Protein AF-A0A522WQ03-F1 (afdb_monomer_lite)

Foldseek 3Di:
DDDDDPDDDDDDDDDDDDDDDDDDDDDDDDDDDDDDDDDDDPDDDDDPPFDADPVRDGDDDDPDDDDDDDDDDDPPPDPDFDQDPVRDTDDPDPDDDPPPPDPQVDLDPQDPVQPVLCVVVDCQLVQLLVLLVVPPPRDSLLSLLLSLLLSLQSGLDADPVQRAGSLDGQVLCVVQVVQFPPRDPPDGNSRDGSNSSSSSLQSQQCVLCVQPRGSCLLVLLQASLLSSLLSNLCSVLPSQRSLLLLQQLLCQLPPPQHDNRSDNHPSSSVSSSVQCNDPVNVLSSLVSSLVSVCVVVVNPPNVSSVCSNCVPPD

pLDDT: mean 75.96, std 27.51, range [27.78, 98.75]

Structure (mmCIF, N/CA/C/O backbone):
data_AF-A0A522WQ03-F1
#
_entry.id   AF-A0A522WQ03-F1
#
loop_
_atom_site.group_PDB
_atom_site.id
_atom_site.type_symbol
_atom_site.label_atom_id
_atom_site.label_alt_id
_atom_site.label_comp_id
_atom_site.label_asym_id
_atom_site.label_entity_id
_atom_site.label_seq_id
_atom_site.pdbx_PDB_ins_code
_atom_site.Cartn_x
_atom_site.Cartn_y
_atom_site.Cartn_z
_atom_site.occupancy
_atom_site.B_iso_or_equiv
_atom_site.auth_seq_id
_atom_site.auth_comp_id
_atom_site.auth_asym_id
_atom_site.auth_atom_id
_atom_site.pdbx_PDB_model_num
ATOM 1 N N . MET A 1 1 ? -20.049 -37.964 -6.482 1.00 36.78 1 MET A N 1
ATOM 2 C CA . MET A 1 1 ? -20.509 -36.830 -5.653 1.00 36.78 1 MET A CA 1
ATOM 3 C C . MET A 1 1 ? -19.516 -35.705 -5.839 1.00 36.78 1 MET A C 1
ATOM 5 O O . MET A 1 1 ? -18.360 -35.864 -5.478 1.00 36.78 1 MET A O 1
ATOM 9 N N . GLN A 1 2 ? -19.941 -34.650 -6.521 1.00 27.80 2 GLN A N 1
ATOM 10 C CA . GLN A 1 2 ? -19.103 -33.560 -7.007 1.00 27.80 2 GLN A CA 1
ATOM 11 C C . GLN A 1 2 ? -19.796 -32.276 -6.544 1.00 27.80 2 GLN A C 1
ATOM 13 O O . GLN A 1 2 ? -20.957 -32.056 -6.881 1.00 27.80 2 GLN A O 1
ATOM 18 N N . PHE A 1 3 ? -19.137 -31.507 -5.680 1.00 27.78 3 PHE A N 1
ATOM 19 C CA . PHE A 1 3 ? -19.675 -30.249 -5.165 1.00 27.78 3 PHE A CA 1
ATOM 20 C C . PHE A 1 3 ? -19.508 -29.146 -6.222 1.00 27.78 3 PHE A C 1
ATOM 22 O O . PHE A 1 3 ? -18.428 -29.050 -6.811 1.00 27.78 3 PHE A O 1
ATOM 29 N N . PRO A 1 4 ? -20.534 -28.317 -6.488 1.00 39.06 4 PRO A N 1
ATOM 30 C CA . PRO A 1 4 ? -20.411 -27.216 -7.430 1.00 39.06 4 PRO A CA 1
ATOM 31 C C . PRO A 1 4 ? -19.686 -26.011 -6.811 1.00 39.06 4 PRO A C 1
ATOM 33 O O . PRO A 1 4 ? -19.821 -25.694 -5.632 1.00 39.06 4 PRO A O 1
ATOM 36 N N . ASN A 1 5 ? -18.914 -25.355 -7.672 1.00 34.25 5 ASN A N 1
ATOM 37 C CA . ASN A 1 5 ? -18.082 -24.179 -7.443 1.00 34.25 5 ASN A CA 1
ATOM 38 C C . ASN A 1 5 ? -18.940 -22.888 -7.448 1.00 34.25 5 ASN A C 1
ATOM 40 O O . ASN A 1 5 ? -19.601 -22.639 -8.459 1.00 34.25 5 ASN A O 1
ATOM 44 N N . PRO A 1 6 ? -18.952 -22.052 -6.388 1.00 33.06 6 PRO A N 1
ATOM 45 C CA . PRO A 1 6 ? -19.777 -20.848 -6.336 1.00 33.06 6 PRO A CA 1
ATOM 46 C C . PRO A 1 6 ? -18.957 -19.580 -6.629 1.00 33.06 6 PRO A C 1
ATOM 48 O O . PRO A 1 6 ? -18.747 -18.764 -5.742 1.00 33.06 6 PRO A O 1
ATOM 51 N N . PHE A 1 7 ? -18.499 -19.385 -7.868 1.00 34.09 7 PHE A N 1
ATOM 52 C CA . PHE A 1 7 ? -18.025 -18.073 -8.339 1.00 34.09 7 PHE A CA 1
ATOM 53 C C . PHE A 1 7 ? -18.335 -17.900 -9.829 1.00 34.09 7 PHE A C 1
ATOM 55 O O . PHE A 1 7 ? -17.493 -18.111 -10.698 1.00 34.09 7 PHE A O 1
ATOM 62 N N . ALA A 1 8 ? -19.581 -17.531 -10.120 1.00 31.95 8 ALA A N 1
ATOM 63 C CA . ALA A 1 8 ? -20.018 -17.087 -11.438 1.00 31.95 8 ALA A CA 1
ATOM 64 C C . ALA A 1 8 ? -21.215 -16.141 -11.287 1.00 31.95 8 ALA A C 1
ATOM 66 O O . ALA A 1 8 ? -22.325 -16.624 -11.129 1.00 31.95 8 ALA A O 1
ATOM 67 N N . MET A 1 9 ? -20.980 -14.824 -11.306 1.00 30.20 9 MET A N 1
ATOM 68 C CA . MET A 1 9 ? -21.934 -13.722 -11.564 1.00 30.20 9 MET A CA 1
ATOM 69 C C . MET A 1 9 ? -21.091 -12.428 -11.631 1.00 30.20 9 MET A C 1
ATOM 71 O O . MET A 1 9 ? -20.237 -12.247 -10.773 1.00 30.20 9 MET A O 1
ATOM 75 N N . LEU A 1 10 ? -21.192 -11.486 -12.573 1.00 31.33 10 LEU A N 1
ATOM 76 C CA . LEU A 1 10 ? -22.131 -11.206 -13.660 1.00 31.33 10 LEU A CA 1
ATOM 77 C C . LEU A 1 10 ? -21.405 -10.313 -14.689 1.00 31.33 10 LEU A C 1
ATOM 79 O O . LEU A 1 10 ? -20.840 -9.285 -14.324 1.00 31.33 10 LEU A O 1
ATOM 83 N N . ALA A 1 11 ? -21.471 -10.677 -15.968 1.00 29.11 11 ALA A N 1
ATOM 84 C CA . ALA A 1 11 ? -21.258 -9.775 -17.098 1.00 29.11 11 ALA A CA 1
ATOM 85 C C . ALA A 1 11 ? -22.579 -9.703 -17.883 1.00 29.11 11 ALA A C 1
ATOM 87 O O . ALA A 1 11 ? -23.184 -10.759 -18.093 1.00 29.11 11 ALA A O 1
ATOM 88 N N . PRO A 1 12 ? -23.050 -8.529 -18.334 1.00 37.91 12 PRO A N 1
ATOM 89 C CA . PRO A 1 12 ? -24.171 -8.463 -19.261 1.00 37.91 12 PRO A CA 1
ATOM 90 C C . PRO A 1 12 ? -23.694 -8.585 -20.718 1.00 37.91 12 PRO A C 1
ATOM 92 O O . PRO A 1 12 ? -22.701 -7.980 -21.118 1.00 37.91 12 PRO A O 1
ATOM 95 N N . ARG A 1 13 ? -24.427 -9.378 -21.510 1.00 30.05 13 ARG A N 1
ATOM 96 C CA . ARG A 1 13 ? -24.290 -9.524 -22.968 1.00 30.05 13 ARG A CA 1
ATOM 97 C C . ARG A 1 13 ? -25.461 -8.837 -23.695 1.00 30.05 13 ARG A C 1
ATOM 99 O O . ARG A 1 13 ? -26.599 -9.114 -23.333 1.00 30.05 13 ARG A O 1
ATOM 106 N N . HIS A 1 14 ? -25.108 -8.124 -24.777 1.00 32.53 14 HIS A N 1
ATOM 107 C CA . HIS A 1 14 ? -25.797 -7.952 -26.084 1.00 32.53 14 HIS A CA 1
ATOM 108 C C . HIS A 1 14 ? -27.120 -7.143 -26.160 1.00 32.53 14 HIS A C 1
ATOM 110 O O . HIS A 1 14 ? -27.813 -7.049 -25.150 1.00 32.53 14 HIS A O 1
ATOM 116 N N . PRO A 1 15 ? -27.479 -6.538 -27.327 1.00 44.50 15 PRO A N 1
ATOM 117 C CA . PRO A 1 15 ? -27.297 -7.081 -28.683 1.00 44.50 15 PRO A CA 1
ATOM 118 C C . PRO A 1 15 ? -26.791 -6.125 -29.783 1.00 44.50 15 PRO A C 1
ATOM 120 O O . PRO A 1 15 ? -26.429 -4.976 -29.552 1.00 44.50 15 PRO A O 1
ATOM 123 N N . ASP A 1 16 ? -26.710 -6.726 -30.966 1.00 34.84 16 ASP A N 1
ATOM 124 C CA . ASP A 1 16 ? -26.017 -6.362 -32.198 1.00 34.84 16 ASP A CA 1
ATOM 125 C C . ASP A 1 16 ? -26.585 -5.139 -32.936 1.00 34.84 16 ASP A C 1
ATOM 127 O O . ASP A 1 16 ? -27.784 -4.868 -32.883 1.00 34.84 16 ASP A O 1
ATOM 131 N N . ALA A 1 17 ? -25.729 -4.477 -33.722 1.00 32.38 17 ALA A N 1
ATOM 132 C CA . ALA A 1 17 ? -26.125 -3.798 -34.955 1.00 32.38 17 ALA A CA 1
ATOM 133 C C . ALA A 1 17 ? -24.926 -3.708 -35.916 1.00 32.38 17 ALA A C 1
ATOM 135 O O . ALA A 1 17 ? -23.890 -3.120 -35.606 1.00 32.38 17 ALA A O 1
ATOM 136 N N . GLU A 1 18 ? -25.090 -4.339 -37.074 1.00 34.66 18 GLU A N 1
ATOM 137 C CA . GLU A 1 18 ? -24.229 -4.272 -38.252 1.00 34.66 18 GLU A CA 1
ATOM 138 C C . GLU A 1 18 ? -24.215 -2.857 -38.859 1.00 34.66 18 GLU A C 1
ATOM 140 O O . GLU A 1 18 ? -25.206 -2.131 -38.765 1.00 34.66 18 GLU A O 1
ATOM 145 N N . GLY A 1 19 ? -23.138 -2.485 -39.562 1.00 30.83 19 GLY A N 1
ATOM 146 C CA . GLY A 1 19 ? -23.179 -1.301 -40.426 1.00 30.83 19 GLY A CA 1
ATOM 147 C C . GLY A 1 19 ? -21.843 -0.778 -40.954 1.00 30.83 19 GLY A C 1
ATOM 148 O O . GLY A 1 19 ? -21.279 0.143 -40.387 1.00 30.83 19 GLY A O 1
ATOM 149 N N . SER A 1 20 ? -21.412 -1.341 -42.087 1.00 33.41 20 SER A N 1
ATOM 150 C CA . SER A 1 20 ? -20.877 -0.649 -43.278 1.00 33.41 20 SER A CA 1
ATOM 151 C C . SER A 1 20 ? -19.792 0.442 -43.151 1.00 33.41 20 SER A C 1
ATOM 153 O O . SER A 1 20 ? -20.067 1.580 -42.793 1.00 33.41 20 SER A O 1
ATOM 155 N N . GLY A 1 21 ? -18.600 0.097 -43.657 1.00 32.47 21 GLY A N 1
ATOM 156 C CA . GLY A 1 21 ? -17.783 0.834 -44.641 1.00 32.47 21 GLY A CA 1
ATOM 157 C C . GLY A 1 21 ? -17.876 2.363 -44.751 1.00 32.47 21 GLY A C 1
ATOM 158 O O . GLY A 1 21 ? -18.909 2.911 -45.123 1.00 32.47 21 GLY A O 1
ATOM 159 N N . GLY A 1 22 ? -16.725 3.021 -44.593 1.00 31.61 22 GLY A N 1
ATOM 160 C CA . GLY A 1 22 ? -16.528 4.430 -44.925 1.00 31.61 22 GLY A CA 1
ATOM 161 C C . GLY A 1 22 ? -15.054 4.816 -44.856 1.00 31.61 22 GLY A C 1
ATOM 162 O O . GLY A 1 22 ? -14.562 5.223 -43.811 1.00 31.61 22 GLY A O 1
ATOM 163 N N . ASP A 1 23 ? -14.369 4.634 -45.978 1.00 38.16 23 ASP A N 1
ATOM 164 C CA . ASP A 1 23 ? -13.025 5.120 -46.278 1.00 38.16 23 ASP A CA 1
ATOM 165 C C . ASP A 1 23 ? -13.061 6.655 -46.390 1.00 38.16 23 ASP A C 1
ATOM 167 O O . ASP A 1 23 ? -13.823 7.191 -47.197 1.00 38.16 23 ASP A O 1
ATOM 171 N N . LEU A 1 24 ? -12.291 7.373 -45.569 1.00 37.47 24 LEU A N 1
ATOM 172 C CA . LEU A 1 24 ? -12.095 8.821 -45.703 1.00 37.47 24 LEU A CA 1
ATOM 173 C C . LEU A 1 24 ? -10.639 9.179 -45.404 1.00 37.47 24 LEU A C 1
ATOM 175 O O . LEU A 1 24 ? -10.245 9.497 -44.282 1.00 37.47 24 LEU A O 1
ATOM 179 N N . SER A 1 25 ? -9.852 9.146 -46.474 1.00 35.56 25 SER A N 1
ATOM 180 C CA . SER A 1 25 ? -8.609 9.888 -46.636 1.00 35.56 25 SER A CA 1
ATOM 181 C C . SER A 1 25 ? -8.839 11.386 -46.405 1.00 35.56 25 SER A C 1
ATOM 183 O O . SER A 1 25 ? -9.682 11.980 -47.080 1.00 35.56 25 SER A O 1
ATOM 185 N N . TYR A 1 26 ? -8.056 12.010 -45.523 1.00 32.72 26 TYR A N 1
ATOM 186 C CA . TYR A 1 26 ? -7.927 13.467 -45.481 1.00 32.72 26 TYR A CA 1
ATOM 187 C C . TYR A 1 26 ? -6.554 13.885 -46.001 1.00 32.72 26 TYR A C 1
ATOM 189 O O . TYR A 1 26 ? -5.507 13.451 -45.523 1.00 32.72 26 TYR A O 1
ATOM 197 N N . THR A 1 27 ? -6.617 14.702 -47.042 1.00 34.19 27 THR A N 1
ATOM 198 C CA . THR A 1 27 ? -5.529 15.306 -47.798 1.00 34.19 27 THR A CA 1
ATOM 199 C C . THR A 1 27 ? -4.732 16.320 -46.986 1.00 34.19 27 THR A C 1
ATOM 201 O O . THR A 1 27 ? -5.274 17.098 -46.203 1.00 34.19 27 THR A O 1
ATOM 204 N N . VAL A 1 28 ? -3.432 16.318 -47.273 1.00 39.16 28 VAL A N 1
ATOM 205 C CA . VAL A 1 28 ? -2.434 17.340 -46.955 1.00 39.16 28 VAL A CA 1
ATOM 206 C C . VAL A 1 28 ? -2.842 18.678 -47.576 1.00 39.16 28 VAL A C 1
ATOM 208 O O . VAL A 1 28 ? -3.115 18.741 -48.772 1.00 39.16 28 VAL A O 1
ATOM 211 N N . GLY A 1 29 ? -2.844 19.734 -46.764 1.00 33.19 29 GLY A N 1
ATOM 212 C CA . GLY A 1 29 ? -2.865 21.125 -47.205 1.00 33.19 29 GLY A CA 1
ATOM 213 C C . GLY A 1 29 ? -1.661 21.845 -46.610 1.00 33.19 29 GLY A C 1
ATOM 214 O O . GLY A 1 29 ? -1.639 22.135 -45.417 1.00 33.19 29 GLY A O 1
ATOM 215 N N . THR A 1 30 ? -0.644 22.052 -47.439 1.00 42.66 30 THR A N 1
ATOM 216 C CA . THR A 1 30 ? 0.353 23.113 -47.291 1.00 42.66 30 THR A CA 1
ATOM 217 C C . THR A 1 30 ? -0.326 24.442 -47.586 1.00 42.66 30 THR A C 1
ATOM 219 O O . THR A 1 30 ? -1.100 24.486 -48.534 1.00 42.66 30 THR A O 1
ATOM 222 N N . ASP A 1 31 ? -0.046 25.477 -46.800 1.00 36.50 31 ASP A N 1
ATOM 223 C CA . ASP A 1 31 ? 0.311 26.801 -47.316 1.00 36.50 31 ASP A CA 1
ATOM 224 C C . ASP A 1 31 ? 0.817 27.682 -46.167 1.00 36.50 31 ASP A C 1
ATOM 226 O O . ASP A 1 31 ? 0.251 27.734 -45.071 1.00 36.50 31 ASP A O 1
ATOM 230 N N . ASP A 1 32 ? 1.951 28.310 -46.457 1.00 39.81 32 ASP A N 1
ATOM 231 C CA . ASP A 1 32 ? 2.637 29.342 -45.699 1.00 39.81 32 ASP A CA 1
ATOM 232 C C . ASP A 1 32 ? 1.782 30.616 -45.611 1.00 39.81 32 ASP A C 1
ATOM 234 O O . ASP A 1 32 ? 1.190 31.006 -46.612 1.00 39.81 32 ASP A O 1
ATOM 238 N N . ASP A 1 33 ? 1.795 31.329 -44.476 1.00 39.75 33 ASP A N 1
ATOM 239 C CA . ASP A 1 33 ? 2.062 32.773 -44.540 1.00 39.75 33 ASP A CA 1
ATOM 240 C C . ASP A 1 33 ? 2.462 33.408 -43.197 1.00 39.75 33 ASP A C 1
ATOM 242 O O . ASP A 1 33 ? 2.083 32.984 -42.104 1.00 39.75 33 ASP A O 1
ATOM 246 N N . LEU A 1 34 ? 3.286 34.440 -43.344 1.00 45.81 34 LEU A N 1
ATOM 247 C CA . LEU A 1 34 ? 4.106 35.145 -42.366 1.00 45.81 34 LEU A CA 1
ATOM 248 C C . LEU A 1 34 ? 3.308 36.123 -41.486 1.00 45.81 34 LEU A C 1
ATOM 250 O O . LEU A 1 34 ? 2.389 36.796 -41.945 1.00 45.81 34 LEU A O 1
ATOM 254 N N . GLY A 1 35 ? 3.742 36.296 -40.233 1.00 34.72 35 GLY A N 1
ATOM 255 C CA . GLY A 1 35 ? 3.197 37.308 -39.325 1.00 34.72 35 GLY A CA 1
ATOM 256 C C . GLY A 1 35 ? 4.097 37.587 -38.124 1.00 34.72 35 GLY A C 1
ATOM 257 O O . GLY A 1 35 ? 3.964 36.956 -37.081 1.00 34.72 35 GLY A O 1
ATOM 258 N N . ASP A 1 36 ? 5.011 38.535 -38.314 1.00 41.34 36 ASP A N 1
ATOM 259 C CA . ASP A 1 36 ? 5.880 39.183 -37.327 1.00 41.34 36 ASP A CA 1
ATOM 260 C C . ASP A 1 36 ? 5.093 39.798 -36.147 1.00 41.34 36 ASP A C 1
ATOM 262 O O . ASP A 1 36 ? 3.99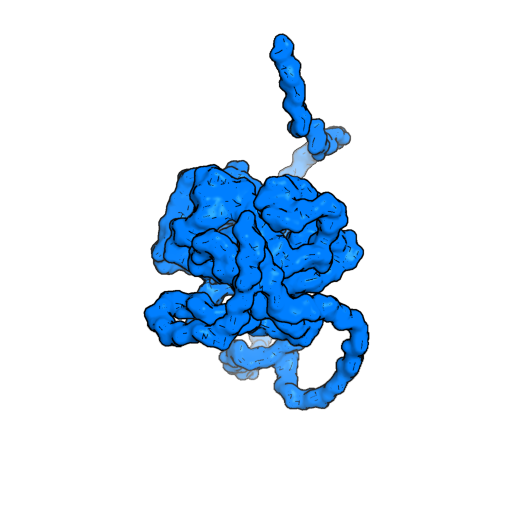4 40.331 -36.317 1.00 41.34 36 ASP A O 1
ATOM 266 N N . GLY A 1 37 ? 5.665 39.737 -34.944 1.00 34.94 37 GLY A N 1
ATOM 267 C CA . GLY A 1 37 ? 5.034 40.195 -33.707 1.00 34.94 37 GLY A CA 1
ATOM 268 C C . GLY A 1 37 ? 5.925 40.016 -32.483 1.00 34.94 37 GLY A C 1
ATOM 269 O O . GLY A 1 37 ? 5.613 39.242 -31.579 1.00 34.94 37 GLY A O 1
ATOM 270 N N . GLY A 1 38 ? 7.055 40.725 -32.456 1.00 39.66 38 GLY A N 1
ATOM 271 C CA . GLY A 1 38 ? 7.937 40.813 -31.296 1.00 39.66 38 GLY A CA 1
ATOM 272 C C . GLY A 1 38 ? 7.238 41.348 -30.037 1.00 39.66 38 GLY A C 1
ATOM 273 O O . GLY A 1 38 ? 6.606 42.401 -30.045 1.00 39.66 38 GLY A O 1
ATOM 274 N N . GLY A 1 39 ? 7.426 40.638 -28.924 1.00 32.41 39 GLY A N 1
ATOM 275 C CA . GLY A 1 39 ? 7.029 41.061 -27.585 1.00 32.41 39 GLY A CA 1
ATOM 276 C C . GLY A 1 39 ? 7.850 40.310 -26.544 1.00 32.41 39 GLY A C 1
ATOM 277 O O . GLY A 1 39 ? 7.527 39.184 -26.180 1.00 32.41 39 GLY A O 1
ATOM 278 N N . GLY A 1 40 ? 8.951 40.920 -26.100 1.00 38.75 40 GLY A N 1
ATOM 279 C CA . GLY A 1 40 ? 9.845 40.370 -25.085 1.00 38.75 40 GLY A CA 1
ATOM 280 C C . GLY A 1 40 ? 9.144 40.207 -23.737 1.00 38.75 40 GLY A C 1
ATOM 281 O O . GLY A 1 40 ? 9.001 41.166 -22.983 1.00 38.75 40 GLY A O 1
ATOM 282 N N . GLY A 1 41 ? 8.733 38.979 -23.429 1.00 31.31 41 GLY A N 1
ATOM 283 C CA . GLY A 1 41 ? 8.321 38.559 -22.096 1.00 31.31 41 GLY A CA 1
ATOM 284 C C . GLY A 1 41 ? 9.522 38.009 -21.338 1.00 31.31 41 GLY A C 1
ATOM 285 O O . GLY A 1 41 ? 9.999 36.919 -21.641 1.00 31.31 41 GLY A O 1
ATOM 286 N N . SER A 1 42 ? 10.011 38.787 -20.372 1.00 38.19 42 SER A N 1
ATOM 287 C CA . SER A 1 42 ? 10.983 38.383 -19.353 1.00 38.19 42 SER A CA 1
ATOM 288 C C . SER A 1 42 ? 10.700 36.960 -18.856 1.00 38.19 42 SER A C 1
ATOM 290 O O . SER A 1 42 ? 9.622 36.687 -18.323 1.00 38.19 42 SER A O 1
ATOM 292 N N . GLY A 1 43 ? 11.659 36.055 -19.065 1.00 34.16 43 GLY A N 1
ATOM 293 C CA . GLY A 1 43 ? 11.619 34.692 -18.554 1.00 34.16 43 GLY A CA 1
ATOM 294 C C . GLY A 1 43 ? 11.555 34.714 -17.033 1.00 34.16 43 GLY A C 1
ATOM 295 O O . GLY A 1 43 ? 12.569 34.890 -16.362 1.00 34.16 43 GLY A O 1
ATOM 296 N N . GLY A 1 44 ? 10.347 34.553 -16.496 1.00 36.19 44 GLY A N 1
ATOM 297 C CA . GLY A 1 44 ? 10.124 34.359 -15.073 1.00 36.19 44 GLY A CA 1
ATOM 298 C C . GLY A 1 44 ? 10.879 33.117 -14.618 1.00 36.19 44 GLY A C 1
ATOM 299 O O . GLY A 1 44 ? 10.584 32.004 -15.049 1.00 36.19 44 GLY A O 1
ATOM 300 N N . HIS A 1 45 ? 11.883 33.325 -13.772 1.00 34.44 45 HIS A N 1
ATOM 301 C CA . HIS A 1 45 ? 12.625 32.260 -13.124 1.00 34.44 45 HIS A CA 1
ATOM 302 C C . HIS A 1 45 ? 11.660 31.314 -12.400 1.00 34.44 45 HIS A C 1
ATOM 304 O O . HIS A 1 45 ? 10.856 31.730 -11.566 1.00 34.44 45 HIS A O 1
ATOM 310 N N . TYR A 1 46 ? 11.754 30.031 -12.736 1.00 41.97 46 TYR A N 1
ATOM 311 C CA . TYR A 1 46 ? 11.094 28.941 -12.035 1.00 41.97 46 TYR A CA 1
ATOM 312 C C . TYR A 1 46 ? 11.573 28.922 -10.578 1.00 41.97 46 TYR A C 1
ATOM 314 O O . TYR A 1 46 ? 12.747 28.654 -10.322 1.00 41.97 46 TYR A O 1
ATOM 322 N N . ASN A 1 47 ? 10.679 29.213 -9.632 1.00 48.75 47 ASN A N 1
ATOM 323 C CA . ASN A 1 47 ? 10.933 28.990 -8.214 1.00 48.75 47 ASN A CA 1
ATOM 324 C C . ASN A 1 47 ? 10.054 27.821 -7.725 1.00 48.75 47 ASN A C 1
ATOM 326 O O . ASN A 1 47 ? 8.849 28.010 -7.535 1.00 48.75 47 ASN A O 1
ATOM 330 N N . PRO A 1 48 ? 10.621 26.615 -7.528 1.00 54.56 48 PRO A N 1
ATOM 331 C CA . PRO A 1 48 ? 9.875 25.441 -7.071 1.00 54.56 48 PRO A CA 1
ATOM 332 C C . PRO A 1 48 ? 9.337 25.565 -5.634 1.00 54.56 48 PRO A C 1
ATOM 334 O O . PRO A 1 48 ? 8.598 24.687 -5.195 1.00 54.56 48 PRO A O 1
ATOM 337 N N . GLU A 1 49 ? 9.679 26.633 -4.908 1.00 51.94 49 GLU A N 1
ATOM 338 C CA . GLU A 1 49 ? 9.321 26.836 -3.500 1.00 51.94 49 GLU A CA 1
ATOM 339 C C . GLU A 1 49 ? 8.087 27.735 -3.284 1.00 51.94 49 GLU A C 1
ATOM 341 O O . GLU A 1 49 ? 7.688 27.963 -2.142 1.00 51.94 49 GLU A O 1
ATOM 346 N N . GLN A 1 50 ? 7.445 28.257 -4.339 1.00 62.06 50 GLN A N 1
ATOM 347 C CA . GLN A 1 50 ? 6.276 29.132 -4.171 1.00 62.06 50 GLN A CA 1
ATOM 348 C C . GLN A 1 50 ? 4.993 28.359 -3.776 1.00 62.06 50 GLN A C 1
ATOM 350 O O . GLN A 1 50 ? 4.640 27.378 -4.440 1.00 62.06 50 GLN A O 1
ATOM 355 N N . PRO A 1 51 ? 4.259 28.804 -2.733 1.00 62.50 51 PRO A N 1
ATOM 356 C CA . PRO A 1 51 ? 3.045 28.140 -2.256 1.00 62.50 51 PRO A CA 1
ATOM 357 C C . PRO A 1 51 ? 1.877 28.213 -3.256 1.00 62.50 51 PRO A C 1
ATOM 359 O O . PRO A 1 51 ? 1.800 29.105 -4.108 1.00 62.50 51 PRO A O 1
ATOM 362 N N . ARG A 1 52 ? 0.956 27.246 -3.137 1.00 70.38 52 ARG A N 1
ATOM 363 C CA . ARG A 1 52 ? -0.231 27.071 -3.990 1.00 70.38 52 ARG A CA 1
ATOM 364 C C . ARG A 1 52 ? -1.503 26.988 -3.149 1.00 70.38 52 ARG A C 1
ATOM 366 O O . ARG A 1 52 ? -1.458 26.513 -2.015 1.00 70.38 52 ARG A O 1
ATOM 373 N N . ASP A 1 53 ? -2.636 27.397 -3.721 1.00 71.12 53 ASP A N 1
ATOM 374 C CA . ASP A 1 53 ? -3.952 27.161 -3.117 1.00 71.12 53 ASP A CA 1
ATOM 375 C C . ASP A 1 53 ? -4.408 25.701 -3.302 1.00 71.12 53 ASP A C 1
ATOM 377 O O . ASP A 1 53 ? -3.808 24.909 -4.032 1.00 71.12 53 ASP A O 1
ATOM 381 N N . TRP A 1 54 ? -5.526 25.351 -2.664 1.00 46.41 54 TRP A N 1
ATOM 382 C CA . TRP A 1 54 ? -6.182 24.040 -2.762 1.00 46.41 54 TRP A CA 1
ATOM 383 C C . TRP A 1 54 ? -6.716 23.698 -4.170 1.00 46.41 54 TRP A C 1
ATOM 385 O O . TRP A 1 54 ? -7.230 22.601 -4.383 1.00 46.41 54 TRP A O 1
ATOM 395 N N . HIS A 1 55 ? -6.583 24.611 -5.139 1.00 36.19 55 HIS A N 1
ATOM 396 C CA . HIS A 1 55 ? -6.889 24.414 -6.556 1.00 36.19 55 HIS A CA 1
ATOM 397 C C . HIS A 1 55 ? -5.636 24.372 -7.452 1.00 36.19 55 HIS A C 1
ATOM 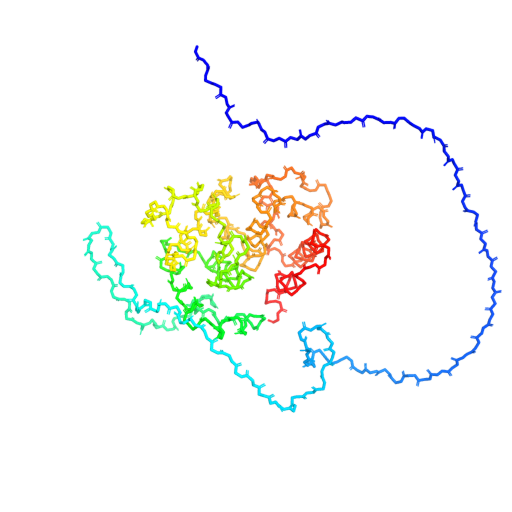399 O O . HIS A 1 55 ? -5.764 24.303 -8.675 1.00 36.19 55 HIS A O 1
ATOM 405 N N . GLY A 1 56 ? -4.428 24.419 -6.882 1.00 49.91 56 GLY A N 1
ATOM 406 C CA . GLY A 1 56 ? -3.165 24.353 -7.620 1.00 49.91 56 GLY A CA 1
ATOM 407 C C . GLY A 1 56 ? -2.738 25.662 -8.295 1.00 49.91 56 GLY A C 1
ATOM 408 O O . GLY A 1 56 ? -1.744 25.668 -9.031 1.00 49.91 56 GLY A O 1
ATOM 409 N N . ARG A 1 57 ? -3.437 26.776 -8.044 1.00 58.31 57 ARG A N 1
ATOM 410 C CA . ARG A 1 57 ? -3.072 28.102 -8.564 1.00 58.31 57 ARG A CA 1
ATOM 411 C C . ARG A 1 57 ? -1.995 28.740 -7.693 1.00 58.31 57 ARG A C 1
ATOM 413 O O . ARG A 1 57 ? -1.925 28.498 -6.489 1.00 58.31 57 ARG A O 1
ATOM 420 N N . TRP A 1 58 ? -1.156 29.561 -8.318 1.00 63.12 58 TRP A N 1
ATOM 421 C CA . TRP A 1 58 ? -0.130 30.332 -7.620 1.00 63.12 58 TRP A CA 1
ATOM 422 C C . TRP A 1 58 ? -0.782 31.305 -6.641 1.00 63.12 58 TRP A C 1
ATOM 424 O O . TRP A 1 58 ? -1.624 32.110 -7.040 1.00 63.12 58 TRP A O 1
ATOM 434 N N . THR A 1 59 ? -0.382 31.244 -5.374 1.00 67.81 59 THR A N 1
ATOM 435 C CA . THR A 1 59 ? -0.793 32.228 -4.370 1.00 67.81 59 THR A CA 1
ATOM 436 C C . THR A 1 59 ? 0.354 33.187 -4.106 1.00 67.81 59 THR A C 1
ATOM 438 O O . THR A 1 59 ? 1.496 32.755 -3.942 1.00 67.81 59 THR A O 1
ATOM 441 N N . ALA A 1 60 ? 0.053 34.485 -4.023 1.00 44.12 60 ALA A N 1
ATOM 442 C CA . ALA A 1 60 ? 0.942 35.407 -3.327 1.00 44.12 60 ALA A CA 1
ATOM 443 C C . ALA A 1 60 ? 1.104 34.900 -1.882 1.00 44.12 60 ALA A C 1
ATOM 445 O O . ALA A 1 60 ? 0.160 34.344 -1.323 1.00 44.12 60 ALA A O 1
ATOM 446 N N . GLY A 1 61 ? 2.314 34.998 -1.330 1.00 40.44 61 GLY A N 1
ATOM 447 C CA . GLY A 1 61 ? 2.649 34.501 0.005 1.00 40.44 61 GLY A CA 1
ATOM 448 C C . GLY A 1 61 ? 1.741 35.038 1.128 1.00 40.44 61 GLY A C 1
ATOM 449 O O . GLY A 1 61 ? 0.854 35.855 0.893 1.00 40.44 61 GLY A O 1
ATOM 450 N N . PRO A 1 62 ? 1.926 34.533 2.356 1.00 40.47 62 PRO A N 1
ATOM 451 C CA . PRO A 1 62 ? 0.897 34.568 3.382 1.00 40.47 62 PRO A CA 1
ATOM 452 C C . PRO A 1 62 ? 0.713 35.957 4.004 1.00 40.47 62 PRO A C 1
ATOM 454 O O . PRO A 1 62 ? 1.441 36.337 4.918 1.00 40.47 62 PRO A O 1
ATOM 457 N N . ASP A 1 63 ? -0.375 36.614 3.611 1.00 35.44 63 ASP A N 1
ATOM 458 C CA . ASP A 1 63 ? -1.045 37.647 4.395 1.00 35.44 63 ASP A CA 1
ATOM 459 C C . ASP A 1 63 ? -2.321 37.001 4.964 1.00 35.44 63 ASP A C 1
ATOM 461 O O . ASP A 1 63 ? -3.237 36.628 4.232 1.00 35.44 63 ASP A O 1
ATOM 465 N N . GLY A 1 64 ? -2.333 36.743 6.274 1.00 34.31 64 GLY A N 1
ATOM 466 C CA . GLY A 1 64 ? -3.283 35.826 6.911 1.00 34.31 64 GLY A CA 1
ATOM 467 C C . GLY A 1 64 ? -4.736 36.300 7.044 1.00 34.31 64 GLY A C 1
ATOM 468 O O . GLY A 1 64 ? -5.036 37.484 6.928 1.00 34.31 64 GLY A O 1
ATOM 469 N N . ARG A 1 65 ? -5.617 35.350 7.407 1.00 30.19 65 ARG A N 1
ATOM 470 C CA . ARG A 1 65 ? -6.571 35.393 8.547 1.00 30.19 65 ARG A CA 1
ATOM 471 C C . ARG A 1 65 ? -7.709 34.369 8.386 1.00 30.19 65 ARG A C 1
ATOM 473 O O . ARG A 1 65 ? -8.487 34.467 7.449 1.00 30.19 65 ARG A O 1
ATOM 480 N N . GLY A 1 66 ? -7.858 33.527 9.414 1.00 29.34 66 GLY A N 1
ATOM 481 C CA . GLY A 1 66 ? -9.130 33.282 10.115 1.00 29.34 66 GLY A CA 1
ATOM 482 C C . GLY A 1 66 ? -10.083 32.199 9.593 1.00 29.34 66 GLY A C 1
ATOM 483 O O . GLY A 1 66 ? -10.420 32.174 8.416 1.00 29.34 66 GLY A O 1
ATOM 484 N N . GLY A 1 67 ? -10.621 31.399 10.523 1.00 29.52 67 GLY A N 1
ATOM 485 C CA . GLY A 1 67 ? -11.951 30.796 10.381 1.00 29.52 67 GLY A CA 1
ATOM 486 C C . GLY A 1 67 ? -12.125 29.431 11.046 1.00 29.52 67 GLY A C 1
ATOM 487 O O . GLY A 1 67 ? -11.637 28.436 10.526 1.00 29.52 67 GLY A O 1
ATOM 488 N N . ASP A 1 68 ? -12.846 29.419 12.166 1.00 35.81 68 ASP A N 1
ATOM 489 C CA . ASP A 1 68 ? -13.234 28.284 13.015 1.00 35.81 68 ASP A CA 1
ATOM 490 C C . ASP A 1 68 ? -14.000 27.149 12.305 1.00 35.81 68 ASP A C 1
ATOM 492 O O . ASP A 1 68 ? -14.779 27.411 11.388 1.00 35.81 68 ASP A O 1
ATOM 496 N N . ALA A 1 69 ? -13.896 25.915 12.826 1.00 31.67 69 ALA A N 1
ATOM 497 C CA . ALA A 1 69 ? -15.025 24.975 12.872 1.00 31.67 69 ALA A CA 1
ATOM 498 C C . ALA A 1 69 ? -14.811 23.829 13.881 1.00 31.67 69 ALA A C 1
ATOM 500 O O . ALA A 1 69 ? -13.857 23.056 13.810 1.00 31.67 69 ALA A O 1
ATOM 501 N N . ASP A 1 70 ? -15.779 23.750 14.784 1.00 34.56 70 ASP A N 1
ATOM 502 C CA . ASP A 1 70 ? -16.113 22.700 15.742 1.00 34.56 70 ASP A CA 1
ATOM 503 C C . ASP A 1 70 ? -16.611 21.416 15.030 1.00 34.56 70 ASP A C 1
ATOM 505 O O . ASP A 1 70 ? -17.183 21.533 13.943 1.00 34.56 70 ASP A O 1
ATOM 509 N N . LEU A 1 71 ? -16.409 20.227 15.639 1.00 30.94 71 LEU A N 1
ATOM 510 C CA . LEU A 1 71 ? -17.232 18.988 15.578 1.00 30.94 71 LEU A CA 1
ATOM 511 C C . LEU A 1 71 ? -16.434 17.678 15.818 1.00 30.94 71 LEU A C 1
ATOM 513 O O . LEU A 1 71 ? -15.580 17.287 15.028 1.00 30.94 71 LEU A O 1
ATOM 517 N N . LEU A 1 72 ? -16.889 16.934 16.840 1.00 31.20 72 LEU A N 1
ATOM 518 C CA . LEU A 1 72 ? -16.721 15.490 17.106 1.00 31.20 72 LEU A CA 1
ATOM 519 C C . LEU A 1 72 ? -15.292 14.979 17.361 1.00 31.20 72 LEU A C 1
ATOM 521 O O . LEU A 1 72 ? -14.637 14.398 16.498 1.00 31.20 72 LEU A O 1
ATOM 525 N N . THR A 1 73 ? -14.872 15.090 18.620 1.00 35.50 73 THR A N 1
ATOM 526 C CA . THR A 1 73 ? -13.702 14.411 19.186 1.00 35.50 73 THR A CA 1
ATOM 527 C C . THR A 1 73 ? -13.832 12.886 19.041 1.00 35.50 73 THR A C 1
ATOM 529 O O . THR A 1 73 ? -14.799 12.311 19.551 1.00 35.50 73 THR A O 1
ATOM 532 N N . PRO A 1 74 ? -12.873 12.192 18.403 1.00 34.06 74 PRO A N 1
ATOM 533 C CA . PRO A 1 74 ? -12.756 10.749 18.543 1.00 34.06 74 PRO A CA 1
ATOM 534 C C . PRO A 1 74 ? -12.447 10.406 20.004 1.00 34.06 74 PRO A C 1
ATOM 536 O O . PRO A 1 74 ? -11.731 11.143 20.685 1.00 34.06 74 PRO A O 1
ATOM 539 N N . VAL A 1 75 ? -12.966 9.273 20.479 1.00 33.03 75 VAL A N 1
ATOM 540 C CA . VAL A 1 75 ? -12.543 8.677 21.749 1.00 33.03 75 VAL A CA 1
ATOM 541 C C . VAL A 1 75 ? -11.049 8.386 21.631 1.00 33.03 75 VAL A C 1
ATOM 543 O O . VAL A 1 75 ? -10.633 7.487 20.903 1.00 33.03 75 VAL A O 1
ATOM 546 N N . ALA A 1 76 ? -10.237 9.203 22.295 1.00 32.03 76 ALA A N 1
ATOM 547 C CA . ALA A 1 76 ? -8.836 8.906 22.506 1.00 32.03 76 ALA A CA 1
ATOM 548 C C . ALA A 1 76 ? -8.775 7.761 23.517 1.00 32.03 76 ALA A C 1
ATOM 550 O O . ALA A 1 76 ? -8.850 7.987 24.726 1.00 32.03 76 ALA A O 1
ATOM 551 N N . ASP A 1 77 ? -8.657 6.531 23.024 1.00 39.16 77 ASP A N 1
ATOM 552 C CA . ASP A 1 77 ? -8.107 5.469 23.848 1.00 39.16 77 ASP A CA 1
ATOM 553 C C . ASP A 1 77 ? -6.692 5.925 24.226 1.00 39.16 77 ASP A C 1
ATOM 555 O O . ASP A 1 77 ? -5.810 6.070 23.373 1.00 39.16 77 ASP A O 1
ATOM 559 N N . GLY A 1 78 ? -6.499 6.231 25.513 1.00 37.69 78 GLY A N 1
ATOM 560 C CA . GLY A 1 78 ? -5.174 6.392 26.108 1.00 37.69 78 GLY A CA 1
ATOM 561 C C . GLY A 1 78 ? -4.306 5.155 25.836 1.00 37.69 78 GLY A C 1
ATOM 562 O O . GLY A 1 78 ? -4.810 4.176 25.289 1.00 37.69 78 GLY A O 1
ATOM 563 N N . PRO A 1 79 ? -3.008 5.172 26.191 1.00 37.19 79 PRO A N 1
ATOM 564 C CA . PRO A 1 79 ? -2.051 4.133 25.801 1.00 37.19 79 PRO A CA 1
ATOM 565 C C . PRO A 1 79 ? -2.631 2.737 26.046 1.00 37.19 79 PRO A C 1
ATOM 567 O O . PRO A 1 79 ? -2.767 2.294 27.186 1.00 37.19 79 PRO A O 1
ATOM 570 N N . GLY A 1 80 ? -3.050 2.093 24.954 1.00 36.94 80 GLY A N 1
ATOM 571 C CA . GLY A 1 80 ? -3.787 0.846 25.004 1.00 36.94 80 GLY A CA 1
ATOM 572 C C . GLY A 1 80 ? -2.868 -0.242 25.521 1.00 36.94 80 GLY A C 1
ATOM 573 O O . GLY A 1 80 ? -1.933 -0.646 24.836 1.00 36.94 80 GLY A O 1
ATOM 574 N N . SER A 1 81 ? -3.130 -0.714 26.733 1.00 35.25 81 SER A N 1
ATOM 575 C CA . SER A 1 81 ? -2.578 -1.970 27.211 1.00 35.25 81 SER A CA 1
ATOM 576 C C . SER A 1 81 ? -3.229 -3.101 26.423 1.00 35.25 81 SER A C 1
ATOM 578 O O . SER A 1 81 ? -4.450 -3.254 26.463 1.00 35.25 81 SER A O 1
ATOM 580 N N . TYR A 1 82 ? -2.434 -3.908 25.734 1.00 43.06 82 TYR A N 1
ATOM 581 C CA . TYR A 1 82 ? -2.881 -5.203 25.230 1.00 43.06 82 TYR A CA 1
ATOM 582 C C . TYR A 1 82 ? -2.403 -6.302 26.177 1.00 43.06 82 TYR A C 1
ATOM 584 O O . TYR A 1 82 ? -1.288 -6.259 26.704 1.00 43.06 82 TYR A O 1
ATOM 592 N N . SER A 1 83 ? -3.279 -7.277 26.405 1.00 32.12 83 SER A N 1
ATOM 593 C CA . SER A 1 83 ? -2.920 -8.542 27.036 1.00 32.12 83 SER A CA 1
ATOM 594 C C . SER A 1 83 ? -2.420 -9.487 25.953 1.00 32.12 83 SER A C 1
ATOM 596 O O . SER A 1 83 ? -3.101 -9.689 24.945 1.00 32.12 83 SER A O 1
ATOM 598 N N . ASP A 1 84 ? -1.237 -10.062 26.153 1.00 47.00 84 ASP A N 1
ATOM 599 C CA . ASP A 1 84 ? -0.801 -11.194 25.339 1.00 47.00 84 ASP A CA 1
ATOM 600 C C . ASP A 1 84 ? -1.690 -12.428 25.601 1.00 47.00 84 ASP A C 1
ATOM 602 O O . ASP A 1 84 ? -2.553 -12.440 26.487 1.00 47.00 84 ASP A O 1
ATOM 606 N N . SER A 1 85 ? -1.474 -13.501 24.840 1.00 39.47 85 SER A N 1
ATOM 607 C CA . SER A 1 85 ? -2.174 -14.783 25.012 1.00 39.47 85 SER A CA 1
ATOM 608 C C . SER A 1 85 ? -1.966 -15.440 26.387 1.00 39.47 85 SER A C 1
ATOM 610 O O . SER A 1 85 ? -2.615 -16.443 26.674 1.00 39.47 85 SER A O 1
ATOM 612 N N . ASN A 1 86 ? -1.110 -14.872 27.245 1.00 43.09 86 ASN A N 1
ATOM 613 C CA . ASN A 1 86 ? -0.849 -15.318 28.610 1.00 43.09 86 ASN A CA 1
ATOM 614 C C . ASN A 1 86 ? -1.429 -14.363 29.673 1.00 43.09 86 ASN A C 1
ATOM 616 O O . ASN A 1 86 ? -1.162 -14.537 30.862 1.00 43.09 86 ASN A O 1
ATOM 620 N N . GLY A 1 87 ? -2.219 -13.357 29.278 1.00 34.78 87 GLY A N 1
ATOM 621 C CA . GLY A 1 87 ? -2.857 -12.416 30.203 1.00 34.78 87 GLY A CA 1
ATOM 622 C C . GLY A 1 87 ? -1.890 -11.422 30.850 1.00 34.78 87 GLY A C 1
ATOM 623 O O . GLY A 1 87 ? -2.239 -10.794 31.852 1.00 34.78 87 GLY A O 1
ATOM 624 N N . ARG A 1 88 ? -0.674 -11.259 30.311 1.00 37.34 88 ARG A N 1
ATOM 625 C CA . ARG A 1 88 ? 0.315 -10.331 30.858 1.00 37.34 88 ARG A CA 1
ATOM 626 C C . ARG A 1 88 ? 0.076 -8.930 30.300 1.00 37.34 88 ARG A C 1
ATOM 628 O O . ARG A 1 88 ? 0.012 -8.728 29.090 1.00 37.34 88 ARG A O 1
ATOM 635 N N . LEU A 1 89 ? -0.072 -7.959 31.200 1.00 32.31 89 LEU A N 1
ATOM 636 C CA . LEU A 1 89 ? -0.256 -6.551 30.856 1.00 32.31 89 LEU A CA 1
ATOM 637 C C . LEU A 1 89 ? 1.095 -5.976 30.409 1.00 32.31 89 LEU A C 1
ATOM 639 O O . LEU A 1 89 ? 2.021 -5.872 31.217 1.00 32.31 89 LEU A O 1
ATOM 643 N N . VAL A 1 90 ? 1.231 -5.644 29.125 1.00 39.03 90 VAL A N 1
ATOM 644 C CA . VAL A 1 90 ? 2.436 -4.991 28.599 1.00 39.03 90 VAL A CA 1
ATOM 645 C C . VAL A 1 90 ? 2.214 -3.483 28.632 1.00 39.03 90 VAL A C 1
ATOM 647 O O . VAL A 1 90 ? 1.391 -2.945 27.895 1.00 39.03 90 VAL A O 1
ATOM 650 N N . LEU A 1 91 ? 2.933 -2.800 29.522 1.00 33.09 91 LEU A N 1
ATOM 651 C CA . LEU A 1 91 ? 2.963 -1.343 29.597 1.00 33.09 91 LEU A CA 1
ATOM 652 C C . LEU A 1 91 ? 4.117 -0.842 28.721 1.00 33.09 91 LEU A C 1
ATOM 654 O O . LEU A 1 91 ? 5.282 -1.030 29.072 1.00 33.09 91 LEU A O 1
ATOM 658 N N . ILE A 1 92 ? 3.812 -0.209 27.588 1.00 43.41 92 ILE A N 1
ATOM 659 C CA . ILE A 1 92 ? 4.835 0.463 26.779 1.00 43.41 92 ILE A CA 1
ATOM 660 C C . ILE A 1 92 ? 5.134 1.813 27.431 1.00 43.41 92 ILE A C 1
ATOM 662 O O . ILE A 1 92 ? 4.452 2.807 27.190 1.00 43.41 92 ILE A O 1
ATOM 666 N N . ILE A 1 93 ? 6.145 1.841 28.299 1.00 36.97 93 ILE A N 1
ATOM 667 C CA . ILE A 1 93 ? 6.733 3.092 28.779 1.00 36.97 93 ILE A CA 1
ATOM 668 C C . ILE A 1 93 ? 7.690 3.576 27.686 1.00 36.97 93 ILE A C 1
ATOM 670 O O . ILE A 1 93 ? 8.693 2.925 27.397 1.00 36.97 93 ILE A O 1
ATOM 674 N N . GLY A 1 94 ? 7.349 4.701 27.055 1.00 35.00 94 GLY A N 1
ATOM 675 C CA . GLY A 1 94 ? 8.157 5.348 26.024 1.00 35.00 94 GLY A CA 1
ATOM 676 C C . GLY A 1 94 ? 9.539 5.728 26.553 1.00 35.00 94 GLY A C 1
ATOM 677 O O . GLY A 1 94 ? 9.691 6.706 27.279 1.00 35.00 94 GLY A O 1
ATOM 678 N N . GLY A 1 95 ? 10.538 4.939 26.178 1.00 32.50 95 GLY A N 1
ATOM 679 C CA . GLY A 1 95 ? 11.936 5.143 26.531 1.00 32.50 95 GLY A CA 1
ATOM 680 C C . GLY A 1 95 ? 12.812 4.158 25.769 1.00 32.50 95 GLY A C 1
ATOM 681 O O . GLY A 1 95 ? 13.420 3.287 26.379 1.00 32.50 95 GLY A O 1
ATOM 682 N N . MET A 1 96 ? 12.822 4.245 24.436 1.00 34.12 96 MET A N 1
ATOM 683 C CA . MET A 1 96 ? 13.787 3.514 23.614 1.00 34.12 96 MET A CA 1
ATOM 684 C C . MET A 1 96 ? 14.940 4.436 23.228 1.00 34.12 96 MET A C 1
ATOM 686 O O . MET A 1 96 ? 14.753 5.513 22.661 1.00 34.12 96 MET A O 1
ATOM 690 N N . ASP A 1 97 ? 16.122 3.980 23.621 1.00 37.22 97 ASP A N 1
ATOM 691 C CA . ASP A 1 97 ? 17.436 4.531 23.334 1.00 37.22 97 ASP A CA 1
ATOM 692 C C . ASP A 1 97 ? 17.666 4.619 21.813 1.00 37.22 97 ASP A C 1
ATOM 694 O O . ASP A 1 97 ? 17.324 3.694 21.073 1.00 37.22 97 ASP A O 1
ATOM 698 N N . LYS A 1 98 ? 18.221 5.740 21.334 1.00 36.75 98 LYS A N 1
ATOM 699 C CA . LYS A 1 98 ? 18.410 6.045 19.901 1.00 36.75 98 LYS A CA 1
ATOM 700 C C . LYS A 1 98 ? 19.649 5.332 19.346 1.00 36.75 98 LYS A C 1
ATOM 702 O O . LYS A 1 98 ? 20.611 5.974 18.925 1.00 36.75 98 LYS A O 1
ATOM 707 N N . GLY A 1 99 ? 19.634 4.002 19.379 1.00 34.84 99 GLY A N 1
ATOM 708 C CA . GLY A 1 99 ? 20.633 3.170 18.713 1.00 34.84 99 GLY A CA 1
ATOM 709 C C . GLY A 1 99 ? 20.610 3.395 17.199 1.00 34.84 99 GLY A C 1
ATOM 710 O O . GLY A 1 99 ? 19.557 3.600 16.608 1.00 34.84 99 GLY A O 1
ATOM 711 N N . THR A 1 100 ? 21.786 3.382 16.578 1.00 36.72 100 THR A N 1
ATOM 712 C CA . THR A 1 100 ? 22.068 3.694 15.167 1.00 36.72 100 THR A CA 1
ATOM 713 C C . THR A 1 100 ? 21.568 2.625 14.179 1.00 36.72 100 THR A C 1
ATOM 715 O O . THR A 1 100 ? 22.339 2.149 13.345 1.00 36.72 100 THR A O 1
ATOM 718 N N . GLY A 1 101 ? 20.311 2.199 14.299 1.00 37.91 101 GLY A N 1
ATOM 719 C CA . GLY A 1 101 ? 19.654 1.335 13.323 1.00 37.91 101 GLY A CA 1
ATOM 720 C C . GLY A 1 101 ? 19.167 2.127 12.103 1.00 37.91 101 GLY A C 1
ATOM 721 O O . GLY A 1 101 ? 19.223 3.360 12.067 1.00 37.91 101 GLY A O 1
ATOM 722 N N . ASN A 1 102 ? 18.818 1.412 11.039 1.00 41.47 102 ASN A N 1
ATOM 723 C CA . ASN A 1 102 ? 18.720 1.886 9.659 1.00 41.47 102 ASN A CA 1
ATOM 724 C C . ASN A 1 102 ? 17.621 2.941 9.414 1.00 41.47 102 ASN A C 1
ATOM 726 O O . ASN A 1 102 ? 16.656 2.649 8.731 1.00 41.47 102 ASN A O 1
ATOM 730 N N . GLY A 1 103 ? 17.746 4.181 9.899 1.00 45.53 103 GLY A N 1
ATOM 731 C CA . GLY A 1 103 ? 17.023 5.378 9.415 1.00 45.53 103 GLY A CA 1
ATOM 732 C C . GLY A 1 103 ? 15.479 5.381 9.446 1.00 45.53 103 GLY A C 1
ATOM 733 O O . GLY A 1 103 ? 14.884 6.421 9.162 1.00 45.53 103 GLY A O 1
ATOM 734 N N . LEU A 1 104 ? 14.842 4.263 9.792 1.00 54.66 104 LEU A N 1
ATOM 735 C CA . LEU A 1 104 ? 13.399 4.020 9.818 1.00 54.66 104 LEU A CA 1
ATOM 736 C C . LEU A 1 104 ? 12.898 3.657 11.229 1.00 54.66 104 LEU A C 1
ATOM 738 O O . LEU A 1 104 ? 11.693 3.590 11.439 1.00 54.66 104 LEU A O 1
ATOM 742 N N . ASP A 1 105 ? 13.799 3.498 12.207 1.00 53.19 105 ASP A N 1
ATOM 743 C CA . ASP A 1 105 ? 13.463 3.112 13.591 1.00 53.19 105 ASP A CA 1
ATOM 744 C C . ASP A 1 105 ? 12.716 4.202 14.381 1.00 53.19 105 ASP A C 1
ATOM 746 O O . ASP A 1 105 ? 12.100 3.935 15.415 1.00 53.19 105 ASP A O 1
ATOM 750 N N . ALA A 1 106 ? 12.742 5.449 13.906 1.00 60.75 106 ALA A N 1
ATOM 751 C CA . ALA A 1 106 ? 11.849 6.484 14.406 1.00 60.75 106 ALA A CA 1
ATOM 752 C C . ALA A 1 106 ? 10.537 6.422 13.621 1.00 60.75 106 ALA A C 1
ATOM 754 O O . ALA A 1 106 ? 10.566 6.430 12.391 1.00 60.75 106 ALA A O 1
ATOM 755 N N . ILE A 1 107 ? 9.394 6.438 14.324 1.00 68.62 107 ILE A N 1
ATOM 756 C CA . ILE A 1 107 ? 8.096 6.723 13.697 1.00 68.62 107 ILE A CA 1
ATOM 757 C C . ILE A 1 107 ? 8.288 7.989 12.865 1.00 68.62 107 ILE A C 1
ATOM 759 O O . ILE A 1 107 ? 8.544 9.056 13.427 1.00 68.62 107 ILE A O 1
ATOM 763 N N . ALA A 1 108 ? 8.236 7.847 11.540 1.00 79.38 108 ALA A N 1
ATOM 764 C CA . ALA A 1 108 ? 8.446 8.962 10.635 1.00 79.38 108 ALA A CA 1
ATOM 765 C C . ALA A 1 108 ? 7.434 10.068 10.949 1.00 79.38 108 ALA A C 1
ATOM 767 O O . ALA A 1 108 ? 6.323 9.784 11.397 1.00 79.38 108 ALA A O 1
ATOM 768 N N . ASP A 1 109 ? 7.796 11.326 10.714 1.00 88.50 109 ASP A N 1
ATOM 769 C CA . ASP A 1 109 ? 6.829 12.416 10.804 1.00 88.50 109 ASP A CA 1
ATOM 770 C C . ASP A 1 109 ? 5.678 12.200 9.811 1.00 88.50 109 ASP A C 1
ATOM 772 O O . ASP A 1 109 ? 5.820 11.507 8.800 1.00 88.50 109 ASP A O 1
ATOM 776 N N . VAL A 1 110 ? 4.526 12.820 10.087 1.00 90.75 110 VAL A N 1
ATOM 777 C CA . VAL A 1 110 ? 3.401 12.831 9.143 1.00 90.75 110 VAL A CA 1
ATOM 778 C C . VAL A 1 110 ? 3.897 13.337 7.781 1.00 90.75 110 VAL A C 1
ATOM 780 O O . VAL A 1 110 ? 4.501 14.414 7.731 1.00 90.75 110 VAL A O 1
ATOM 783 N N . PRO A 1 111 ? 3.603 12.643 6.663 1.00 89.69 111 PRO A N 1
ATOM 784 C CA . PRO A 1 111 ? 3.962 13.132 5.340 1.00 89.69 111 PRO A CA 1
ATOM 785 C C . PRO A 1 111 ? 3.425 14.548 5.112 1.00 89.69 111 PRO A C 1
ATOM 787 O O . PRO A 1 111 ? 2.240 14.809 5.321 1.00 89.69 111 PRO A O 1
ATOM 790 N N . ALA A 1 112 ? 4.280 15.468 4.656 1.00 90.44 112 ALA A N 1
ATOM 791 C CA . ALA A 1 112 ? 3.941 16.892 4.558 1.00 90.44 112 ALA A CA 1
ATOM 792 C C . ALA A 1 112 ? 2.652 17.158 3.754 1.00 90.44 112 ALA A C 1
ATOM 794 O O . ALA A 1 112 ? 1.830 17.982 4.150 1.00 90.44 112 ALA A O 1
ATOM 795 N N . TRP A 1 113 ? 2.419 16.395 2.680 1.00 89.50 113 TRP A N 1
ATOM 796 C CA . TRP A 1 113 ? 1.215 16.482 1.840 1.00 89.50 113 TRP A CA 1
ATOM 797 C C . TRP A 1 113 ? -0.087 16.058 2.552 1.00 89.50 113 TRP A C 1
ATOM 799 O O . TRP A 1 113 ? -1.183 16.276 2.038 1.00 89.50 113 TRP A O 1
ATOM 809 N N . LYS A 1 114 ? 0.020 15.470 3.748 1.00 94.31 114 LYS A N 1
ATOM 810 C CA . LYS A 1 114 ? -1.088 15.045 4.616 1.00 94.31 114 LYS A CA 1
ATOM 811 C C . LYS A 1 114 ? -1.079 15.720 5.986 1.00 94.31 114 LYS A C 1
ATOM 813 O O . LYS A 1 114 ? -1.927 15.392 6.815 1.00 94.31 114 LYS A O 1
ATOM 818 N N . ALA A 1 115 ? -0.197 16.692 6.224 1.00 93.75 115 ALA A N 1
ATOM 819 C CA . ALA A 1 115 ? -0.097 17.383 7.510 1.00 93.75 115 ALA A CA 1
ATOM 820 C C . ALA A 1 115 ? -1.441 17.989 7.962 1.00 93.75 115 ALA A C 1
ATOM 822 O O . ALA A 1 115 ? -1.841 17.816 9.111 1.00 93.75 115 ALA A O 1
ATOM 823 N N . SER A 1 116 ? -2.189 18.619 7.049 1.00 94.75 116 SER A N 1
ATOM 824 C CA . SER A 1 116 ? -3.511 19.194 7.347 1.00 94.75 116 SER A CA 1
ATOM 825 C C . SER A 1 116 ? -4.557 18.141 7.726 1.00 94.75 116 SER A C 1
ATOM 827 O O . SER A 1 116 ? -5.385 18.378 8.602 1.00 94.75 116 SER A O 1
ATOM 829 N N . VAL A 1 117 ? -4.500 16.955 7.113 1.00 94.94 117 VAL A N 1
ATOM 830 C CA . VAL A 1 117 ? -5.423 15.848 7.400 1.00 94.94 117 VAL A CA 1
ATOM 831 C C . VAL A 1 117 ? -5.217 15.318 8.818 1.00 94.94 117 VAL A C 1
ATOM 833 O O . VAL A 1 117 ? -6.192 15.053 9.523 1.00 94.94 117 VAL A O 1
ATOM 836 N N . PHE A 1 118 ? -3.961 15.187 9.252 1.00 96.69 118 PHE A N 1
ATOM 837 C CA . PHE A 1 118 ? -3.635 14.698 10.593 1.00 96.69 118 PHE A CA 1
ATOM 838 C C . PHE A 1 118 ? -3.691 15.774 11.677 1.00 96.69 118 PHE A C 1
ATOM 840 O O . PHE A 1 118 ? -3.896 15.429 12.838 1.00 96.69 118 PHE A O 1
ATOM 847 N N . ALA A 1 119 ? -3.614 17.061 11.325 1.00 96.25 119 ALA A N 1
ATOM 848 C CA . ALA A 1 119 ? -3.926 18.141 12.262 1.00 96.25 119 ALA A CA 1
ATOM 849 C C . ALA A 1 119 ? -5.362 18.018 12.816 1.00 96.25 119 ALA A C 1
ATOM 851 O O . ALA A 1 119 ? -5.594 18.300 13.988 1.00 96.25 119 ALA A O 1
ATOM 852 N N . GLY A 1 120 ? -6.305 17.523 12.003 1.00 96.62 120 GLY A N 1
ATOM 853 C CA . GLY A 1 120 ? -7.677 17.211 12.423 1.00 96.62 120 GLY A CA 1
ATOM 854 C C . GLY A 1 120 ? -7.860 15.845 13.097 1.00 96.62 120 GLY A C 1
ATOM 855 O O . GLY A 1 120 ? -8.983 15.483 13.436 1.00 96.62 120 GLY A O 1
ATOM 856 N N . GLN A 1 121 ? -6.792 15.059 13.273 1.00 97.19 121 GLN A N 1
ATOM 857 C CA . GLN A 1 121 ? -6.839 13.714 13.859 1.00 97.19 121 GLN A CA 1
ATOM 858 C C . GLN A 1 121 ? -5.688 13.512 14.865 1.00 97.19 121 GLN A C 1
ATOM 860 O O . GLN A 1 121 ? -4.789 12.697 14.618 1.00 97.19 121 GLN A O 1
ATOM 865 N N . PRO A 1 122 ? -5.676 14.250 15.997 1.00 95.69 122 PRO A N 1
ATOM 866 C CA . PRO A 1 122 ? -4.580 14.193 16.959 1.00 95.69 122 PRO A CA 1
ATOM 867 C C . PRO A 1 122 ? -4.298 12.762 17.426 1.00 95.69 122 PRO A C 1
ATOM 869 O O . PRO A 1 122 ? -5.204 12.023 17.806 1.00 95.69 122 PRO A O 1
ATOM 872 N N . GLY A 1 123 ? -3.028 12.359 17.373 1.00 96.00 123 GLY A N 1
ATOM 873 C CA . GLY A 1 123 ? -2.585 11.027 17.789 1.00 96.00 123 GLY A CA 1
ATOM 874 C C . GLY A 1 123 ? -2.867 9.895 16.794 1.00 96.00 123 GLY A C 1
ATOM 875 O O . GLY A 1 123 ? -2.308 8.819 16.976 1.00 96.00 123 GLY A O 1
ATOM 876 N N . ALA A 1 124 ? -3.643 10.105 15.721 1.00 97.50 124 ALA A N 1
ATOM 877 C CA . ALA A 1 124 ? -3.964 9.028 14.777 1.00 97.50 124 ALA A CA 1
ATOM 878 C C . ALA A 1 124 ? -2.732 8.482 14.051 1.00 97.50 124 ALA A C 1
ATOM 880 O O . ALA A 1 124 ? -2.568 7.270 13.931 1.00 97.50 124 ALA A O 1
ATOM 881 N N . TRP A 1 125 ? -1.838 9.372 13.612 1.00 97.31 125 TRP A N 1
ATOM 882 C CA . TRP A 1 125 ? -0.585 8.985 12.967 1.00 97.31 125 TRP A CA 1
ATOM 883 C C . TRP A 1 125 ? 0.321 8.173 13.898 1.00 97.31 125 TRP A C 1
ATOM 885 O O . TRP A 1 125 ? 0.756 7.077 13.546 1.00 97.31 125 TRP A O 1
ATOM 895 N N . GLN A 1 126 ? 0.571 8.693 15.102 1.00 96.62 126 GLN A N 1
ATOM 896 C CA . GLN A 1 126 ? 1.430 8.036 16.083 1.00 96.62 126 GLN A CA 1
ATOM 897 C C . GLN A 1 126 ? 0.816 6.715 16.555 1.00 96.62 126 GLN A C 1
ATOM 899 O O . GLN A 1 126 ? 1.497 5.696 16.549 1.00 96.62 126 GLN A O 1
ATOM 904 N N . GLY A 1 127 ? -0.475 6.711 16.897 1.00 97.00 127 GLY A N 1
ATOM 905 C CA . GLY A 1 127 ? -1.192 5.528 17.368 1.00 97.00 127 GLY A CA 1
ATOM 906 C C . GLY A 1 127 ? -1.204 4.399 16.341 1.00 97.00 127 GLY A C 1
ATOM 907 O O . GLY A 1 127 ? -0.943 3.251 16.697 1.00 97.00 127 GLY A O 1
ATOM 908 N N . PHE A 1 128 ? -1.428 4.716 15.061 1.00 97.88 128 PHE A N 1
ATOM 909 C CA . PHE A 1 128 ? -1.351 3.723 13.992 1.00 97.88 128 PHE A CA 1
ATOM 910 C C . PHE A 1 128 ? 0.069 3.184 13.799 1.00 97.88 128 PHE A C 1
ATOM 912 O O . PHE A 1 128 ? 0.255 1.972 13.823 1.00 97.88 128 PHE A O 1
ATOM 919 N N . ASN A 1 129 ? 1.082 4.046 13.669 1.00 96.44 129 ASN A N 1
ATOM 920 C CA . ASN A 1 129 ? 2.455 3.580 13.454 1.00 96.44 129 ASN A CA 1
ATOM 921 C C . ASN A 1 129 ? 3.005 2.797 14.660 1.00 96.44 129 ASN A C 1
ATOM 923 O O . ASN A 1 129 ? 3.675 1.790 14.467 1.00 96.44 129 ASN A O 1
ATOM 927 N N . THR A 1 130 ? 2.656 3.171 15.898 1.00 96.06 130 THR A N 1
ATOM 928 C CA . THR A 1 130 ? 2.957 2.358 17.093 1.00 96.06 130 THR A CA 1
ATOM 929 C C . THR A 1 130 ? 2.266 0.993 17.050 1.00 96.06 130 THR A C 1
ATOM 931 O O . THR A 1 130 ? 2.842 -0.010 17.459 1.00 96.06 130 THR A O 1
ATOM 934 N N . ALA A 1 131 ? 1.031 0.919 16.551 1.00 96.44 131 ALA A N 1
ATOM 935 C CA . ALA A 1 131 ? 0.347 -0.360 16.399 1.00 96.44 131 ALA A CA 1
ATOM 936 C C . ALA A 1 131 ? 0.995 -1.248 15.325 1.00 96.44 131 ALA A C 1
ATOM 938 O O . ALA A 1 131 ? 1.056 -2.463 15.501 1.00 96.44 131 ALA A O 1
ATOM 939 N N . VAL A 1 132 ? 1.501 -0.653 14.241 1.00 96.31 132 VAL A N 1
ATOM 940 C CA . VAL A 1 132 ? 2.235 -1.364 13.186 1.00 96.31 132 VAL A CA 1
ATOM 941 C C . VAL A 1 132 ? 3.561 -1.921 13.709 1.00 96.31 132 VAL A C 1
ATOM 943 O O . VAL A 1 132 ? 3.845 -3.094 13.480 1.00 96.31 132 VAL A O 1
ATOM 946 N N . THR A 1 133 ? 4.338 -1.143 14.470 1.00 93.75 133 THR A N 1
ATOM 947 C CA . THR A 1 133 ? 5.583 -1.642 15.088 1.00 93.75 133 THR A CA 1
ATOM 948 C C . THR A 1 133 ? 5.332 -2.686 16.180 1.00 93.75 133 THR A C 1
ATOM 950 O O . THR A 1 133 ? 6.212 -3.489 16.475 1.00 93.75 133 THR A O 1
ATOM 953 N N . GLY A 1 134 ? 4.126 -2.714 16.755 1.00 94.75 134 GLY A N 1
ATOM 954 C CA . GLY A 1 134 ? 3.678 -3.745 17.693 1.00 94.75 134 GLY A CA 1
ATOM 955 C C . GLY A 1 134 ? 3.229 -5.062 17.046 1.00 94.75 134 GLY A C 1
ATOM 956 O O . GLY A 1 134 ? 2.907 -6.009 17.768 1.00 94.75 134 GLY A O 1
ATOM 957 N N . LEU A 1 135 ? 3.177 -5.155 15.712 1.00 95.62 135 LEU A N 1
ATOM 958 C CA . LEU A 1 135 ? 2.906 -6.423 15.032 1.00 95.62 135 LEU A CA 1
ATOM 959 C C . LEU A 1 135 ? 4.066 -7.417 15.260 1.00 95.62 135 LEU A C 1
ATOM 961 O O . LEU A 1 135 ? 5.201 -6.993 15.442 1.00 95.62 135 LEU A O 1
ATOM 965 N N . PRO A 1 136 ? 3.837 -8.744 15.224 1.00 95.31 136 PRO A N 1
ATOM 966 C CA . PRO A 1 136 ? 4.928 -9.714 15.334 1.00 95.31 136 PRO A CA 1
ATOM 967 C C . PRO A 1 136 ? 5.916 -9.580 14.167 1.00 95.31 136 PRO A C 1
ATOM 969 O O . PRO A 1 136 ? 5.505 -9.745 13.020 1.00 95.31 136 PRO A O 1
ATOM 972 N N . GLU A 1 137 ? 7.191 -9.309 14.449 1.00 92.31 137 GLU A N 1
ATOM 973 C CA . GLU A 1 137 ? 8.267 -9.215 13.443 1.00 92.31 137 GLU A CA 1
ATOM 974 C C . GLU A 1 137 ? 7.906 -8.312 12.238 1.00 92.31 137 GLU A C 1
ATOM 976 O O . GLU A 1 137 ? 7.858 -8.797 11.104 1.00 92.31 137 GLU A O 1
ATOM 981 N N . PRO A 1 138 ? 7.574 -7.021 12.434 1.00 92.06 138 PRO A N 1
ATOM 982 C CA . PRO A 1 138 ? 7.310 -6.136 11.309 1.00 92.06 138 PRO A CA 1
ATOM 983 C C . PRO A 1 138 ? 8.622 -5.840 10.582 1.00 92.06 138 PRO A C 1
ATOM 985 O O . PRO A 1 138 ? 9.613 -5.480 11.212 1.00 92.06 138 PRO A O 1
ATOM 988 N N . GLY A 1 139 ? 8.628 -6.013 9.259 1.00 93.25 139 GLY A N 1
ATOM 989 C CA . GLY A 1 139 ? 9.739 -5.545 8.428 1.00 93.25 139 GLY A CA 1
ATOM 990 C C . GLY A 1 139 ? 9.693 -4.026 8.263 1.00 93.25 139 GLY A C 1
ATOM 991 O O . GLY A 1 139 ? 8.611 -3.432 8.289 1.00 93.25 139 GLY A O 1
ATOM 992 N N . ASP A 1 140 ? 10.841 -3.394 8.038 1.00 93.69 140 ASP A N 1
ATOM 993 C CA . ASP A 1 140 ? 10.936 -1.939 7.887 1.00 93.69 140 ASP A CA 1
ATOM 994 C C . ASP A 1 140 ? 10.132 -1.451 6.674 1.00 93.69 140 ASP A C 1
ATOM 996 O O . ASP A 1 140 ? 9.381 -0.474 6.760 1.00 93.69 140 ASP A O 1
ATOM 1000 N N . ALA A 1 141 ? 10.222 -2.161 5.542 1.00 94.75 141 ALA A N 1
ATOM 1001 C CA . ALA A 1 141 ? 9.473 -1.810 4.338 1.00 94.75 141 ALA A CA 1
ATOM 1002 C C . ALA A 1 141 ? 7.965 -2.033 4.511 1.00 94.75 141 ALA A C 1
ATOM 1004 O O . ALA A 1 141 ? 7.164 -1.276 3.957 1.00 94.75 141 ALA A O 1
ATOM 1005 N N . GLU A 1 142 ? 7.567 -3.049 5.281 1.00 95.94 142 GLU A N 1
ATOM 1006 C CA . GLU A 1 142 ? 6.165 -3.284 5.635 1.00 95.94 142 GLU A CA 1
ATOM 1007 C C . GLU A 1 142 ? 5.629 -2.121 6.473 1.00 95.94 142 GLU A C 1
ATOM 1009 O O . GLU A 1 142 ? 4.619 -1.512 6.108 1.00 95.94 142 GLU A O 1
ATOM 1014 N N . ALA A 1 143 ? 6.328 -1.785 7.561 1.00 95.81 143 ALA A N 1
ATOM 1015 C CA . ALA A 1 143 ? 5.911 -0.736 8.478 1.00 95.81 143 ALA A CA 1
ATOM 1016 C C . ALA A 1 143 ? 5.802 0.618 7.770 1.00 95.81 143 ALA A C 1
ATOM 1018 O O . ALA A 1 143 ? 4.779 1.303 7.871 1.00 95.81 143 ALA A O 1
ATOM 1019 N N . PHE A 1 144 ? 6.817 0.945 6.969 1.00 94.75 144 PHE A N 1
ATOM 1020 C CA . PHE A 1 144 ? 6.833 2.134 6.133 1.00 94.75 144 PHE A CA 1
ATOM 1021 C C . PHE A 1 144 ? 5.650 2.165 5.153 1.00 94.75 144 PHE A C 1
ATOM 1023 O O . PHE A 1 144 ? 4.903 3.142 5.107 1.00 94.75 144 PHE A O 1
ATOM 1030 N N . SER A 1 145 ? 5.419 1.077 4.411 1.00 96.62 145 SER A N 1
ATOM 1031 C CA . SER A 1 145 ? 4.327 1.000 3.431 1.00 96.62 145 SER A CA 1
ATOM 1032 C C . SER A 1 145 ? 2.952 1.190 4.075 1.00 96.62 145 SER A C 1
ATOM 1034 O O . SER A 1 145 ? 2.085 1.853 3.506 1.00 96.62 145 SER A O 1
ATOM 1036 N N . TYR A 1 146 ? 2.734 0.638 5.271 1.00 97.88 146 TYR A N 1
ATOM 1037 C CA . TYR A 1 146 ? 1.453 0.779 5.966 1.00 97.88 146 TYR A CA 1
ATOM 1038 C C . TYR A 1 146 ? 1.216 2.211 6.422 1.00 97.88 146 TYR A C 1
ATOM 1040 O O . TYR A 1 146 ? 0.106 2.716 6.239 1.00 97.88 146 TYR A O 1
ATOM 1048 N N . GLY A 1 147 ? 2.242 2.874 6.963 1.00 96.75 147 GLY A N 1
ATOM 1049 C CA . GLY A 1 147 ?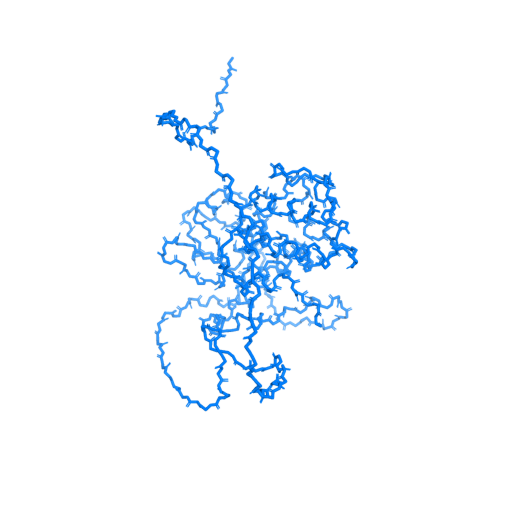 2.180 4.292 7.307 1.00 96.75 147 GLY A CA 1
ATOM 1050 C C . GLY A 1 1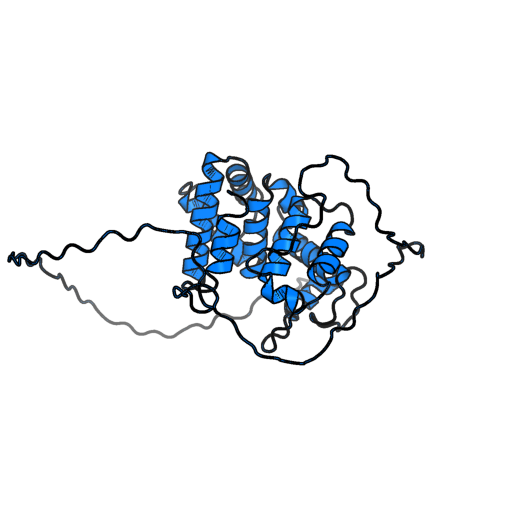47 ? 1.813 5.147 6.093 1.00 96.75 147 GLY A C 1
ATOM 1051 O O . GLY A 1 147 ? 0.853 5.917 6.142 1.00 96.75 147 GLY A O 1
ATOM 1052 N N . GLU A 1 148 ? 2.497 4.950 4.966 1.00 96.06 148 GLU A N 1
ATOM 1053 C CA . GLU A 1 148 ? 2.241 5.710 3.736 1.00 96.06 148 GLU A CA 1
ATOM 1054 C C . GLU A 1 148 ? 0.823 5.501 3.186 1.00 96.06 148 GLU A C 1
ATOM 1056 O O . GLU A 1 148 ? 0.142 6.469 2.833 1.00 96.06 148 GLU A O 1
ATOM 1061 N N . ILE A 1 149 ? 0.321 4.262 3.178 1.00 97.62 149 ILE A N 1
ATOM 1062 C CA . ILE A 1 149 ? -1.063 3.973 2.771 1.00 97.62 149 ILE A CA 1
ATOM 1063 C C . ILE A 1 149 ? -2.052 4.610 3.748 1.00 97.62 149 ILE A C 1
ATOM 1065 O O . ILE A 1 149 ? -3.013 5.246 3.324 1.00 97.62 149 ILE A O 1
ATOM 1069 N N . PHE A 1 150 ? -1.829 4.489 5.058 1.00 98.19 150 PHE A N 1
ATOM 1070 C CA . PHE A 1 150 ? -2.696 5.098 6.067 1.00 98.19 150 PHE A CA 1
ATOM 1071 C C . PHE A 1 150 ? -2.779 6.620 5.906 1.00 98.19 150 PHE A C 1
ATOM 1073 O O . PHE A 1 150 ? -3.873 7.187 5.966 1.00 98.19 150 PHE A O 1
ATOM 1080 N N . ALA A 1 151 ? -1.660 7.287 5.608 1.00 96.69 151 ALA A N 1
ATOM 1081 C CA . ALA A 1 151 ? -1.667 8.703 5.260 1.00 96.69 151 ALA A CA 1
ATOM 1082 C C . ALA A 1 151 ? -2.433 8.975 3.958 1.00 96.69 151 ALA A C 1
ATOM 1084 O O . ALA A 1 151 ? -3.286 9.873 3.909 1.00 96.69 151 ALA A O 1
ATOM 1085 N N . ALA A 1 152 ? -2.179 8.188 2.912 1.00 96.31 152 ALA A N 1
ATOM 1086 C CA . ALA A 1 152 ? -2.824 8.346 1.616 1.00 96.31 152 ALA A CA 1
ATOM 1087 C C . ALA A 1 152 ? -4.353 8.210 1.694 1.00 96.31 152 ALA A C 1
ATOM 1089 O O . ALA A 1 152 ? -5.063 9.023 1.096 1.00 96.31 152 ALA A O 1
ATOM 1090 N N . GLU A 1 153 ? -4.844 7.279 2.510 1.00 97.50 153 GLU A N 1
ATOM 1091 C CA . GLU A 1 153 ? -6.267 7.036 2.780 1.00 97.50 153 GLU A CA 1
ATOM 1092 C C . GLU A 1 153 ? -6.894 8.031 3.775 1.00 97.50 153 GLU A C 1
ATOM 1094 O O . GLU A 1 153 ? -8.101 8.015 4.005 1.00 97.50 153 GLU A O 1
ATOM 1099 N N . GLY A 1 154 ? -6.096 8.942 4.342 1.00 96.94 154 GLY A N 1
ATOM 1100 C CA . GLY A 1 154 ? -6.581 10.031 5.190 1.00 96.94 154 GLY A CA 1
ATOM 1101 C C . GLY A 1 154 ? -6.738 9.679 6.670 1.00 96.94 154 GLY A C 1
ATOM 1102 O O . GLY A 1 154 ? -7.502 10.339 7.374 1.00 96.94 154 GLY A O 1
ATOM 1103 N N . GLY A 1 155 ? -6.010 8.675 7.158 1.00 97.88 155 GLY A N 1
ATOM 1104 C CA . GLY A 1 155 ? -6.009 8.283 8.563 1.00 97.88 155 GLY A CA 1
ATOM 1105 C C . GLY A 1 155 ? -7.277 7.528 8.960 1.00 97.88 155 GLY A C 1
ATOM 1106 O O . GLY A 1 155 ? -7.680 6.580 8.291 1.00 97.88 155 GLY A O 1
ATOM 1107 N N . VAL A 1 156 ? -7.912 7.925 10.063 1.00 98.25 156 VAL A N 1
ATOM 1108 C CA . VAL A 1 156 ? -9.152 7.320 10.585 1.00 98.25 156 VAL A CA 1
ATOM 1109 C C . VAL A 1 156 ? -10.427 7.993 10.075 1.00 98.25 156 VAL A C 1
ATOM 1111 O O . VAL A 1 156 ? -11.525 7.536 10.401 1.00 98.25 156 VAL A O 1
ATOM 1114 N N . ALA A 1 157 ? -10.307 9.041 9.255 1.00 97.62 157 ALA A N 1
ATOM 1115 C CA . ALA A 1 157 ? -11.448 9.710 8.642 1.00 97.62 157 ALA A CA 1
ATOM 1116 C C . ALA A 1 157 ? -12.389 8.707 7.947 1.00 97.62 157 ALA A C 1
ATOM 1118 O O . ALA A 1 157 ? -11.948 7.733 7.332 1.00 97.62 157 ALA A O 1
ATOM 1119 N N . VAL A 1 158 ? -13.697 8.942 8.075 1.00 97.69 158 VAL A N 1
ATOM 1120 C CA . VAL A 1 158 ? -14.737 8.071 7.517 1.00 97.69 158 VAL A CA 1
ATOM 1121 C C . VAL A 1 158 ? -15.277 8.676 6.230 1.00 97.69 158 VAL A C 1
ATOM 1123 O O . VAL A 1 158 ? -15.792 9.797 6.230 1.00 97.69 158 VAL A O 1
ATOM 1126 N N . ASP A 1 159 ? -15.233 7.912 5.143 1.00 96.88 159 ASP A N 1
ATOM 1127 C CA . ASP A 1 159 ? -15.979 8.245 3.936 1.00 96.88 159 ASP A CA 1
ATOM 1128 C C . ASP A 1 159 ? -17.464 7.940 4.165 1.00 96.88 159 ASP A C 1
ATOM 1130 O O . ASP A 1 159 ? -17.885 6.789 4.269 1.00 96.88 159 ASP A O 1
ATOM 1134 N N . ARG A 1 160 ? -18.285 8.992 4.222 1.00 95.44 160 ARG A N 1
ATOM 1135 C CA . ARG A 1 160 ? -19.728 8.890 4.484 1.00 95.44 160 ARG A CA 1
ATOM 1136 C C . ARG A 1 160 ? -20.511 8.166 3.385 1.00 95.44 160 ARG A C 1
ATOM 1138 O O . ARG A 1 160 ? -21.641 7.765 3.636 1.00 9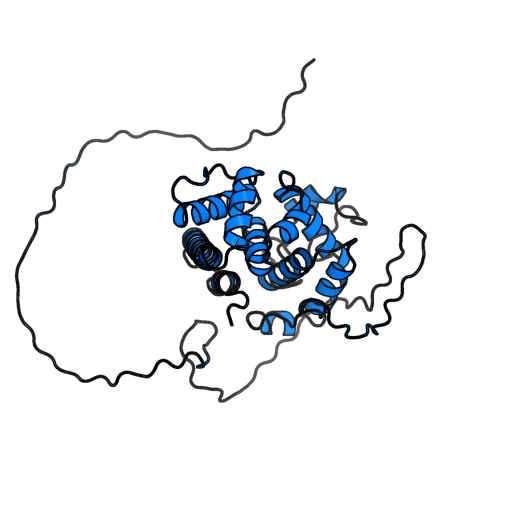5.44 160 ARG A O 1
ATOM 1145 N N . LYS A 1 161 ? -19.960 8.036 2.174 1.00 95.94 161 LYS A N 1
ATOM 1146 C CA . LYS A 1 161 ? -20.631 7.360 1.053 1.00 95.94 161 LYS A CA 1
ATOM 1147 C C . LYS A 1 161 ? -20.409 5.856 1.086 1.00 95.94 161 LYS A C 1
ATOM 1149 O O . LYS A 1 161 ? -21.315 5.095 0.767 1.00 95.94 161 LYS A O 1
ATOM 1154 N N . THR A 1 162 ? -19.197 5.441 1.434 1.00 96.00 162 THR A N 1
ATOM 1155 C CA . THR A 1 162 ? -18.762 4.038 1.371 1.00 96.00 162 THR A CA 1
ATOM 1156 C C . THR A 1 162 ? -18.662 3.381 2.745 1.00 96.00 162 THR A C 1
ATOM 1158 O O . THR A 1 162 ? -18.520 2.162 2.830 1.00 96.00 162 THR A O 1
ATOM 1161 N N . PHE A 1 163 ? -18.733 4.178 3.815 1.00 97.00 163 PHE A N 1
ATOM 1162 C CA . PHE A 1 163 ? -18.436 3.791 5.196 1.00 97.00 163 PHE A CA 1
ATOM 1163 C C . PHE A 1 163 ? -17.017 3.235 5.379 1.00 97.00 163 PHE A C 1
ATOM 1165 O O . PHE A 1 163 ? -16.735 2.544 6.362 1.00 97.00 163 PHE A O 1
ATOM 1172 N N . ALA A 1 164 ? -16.118 3.540 4.438 1.00 97.81 164 ALA A N 1
ATOM 1173 C CA . ALA A 1 164 ? -14.713 3.201 4.547 1.00 97.81 164 ALA A CA 1
ATOM 1174 C C . ALA A 1 164 ? -14.018 4.086 5.583 1.00 97.81 164 ALA A C 1
ATOM 1176 O O . ALA A 1 164 ? -14.387 5.242 5.784 1.00 97.81 164 ALA A O 1
ATOM 1177 N N . SER A 1 165 ? -12.984 3.550 6.220 1.00 98.38 165 SER A N 1
ATOM 1178 C CA . SER A 1 165 ? -12.094 4.298 7.111 1.00 98.38 165 SER A CA 1
ATOM 1179 C C . SER A 1 165 ? -10.693 3.713 6.986 1.00 98.38 165 SER A C 1
ATOM 1181 O O . SER A 1 165 ? -10.556 2.492 6.955 1.00 98.38 165 SER A O 1
ATOM 1183 N N . SER A 1 166 ? -9.661 4.552 6.862 1.00 98.06 166 SER A N 1
ATOM 1184 C CA . SER A 1 166 ? -8.300 4.106 6.491 1.00 98.06 166 SER A CA 1
ATOM 1185 C C . SER A 1 166 ? -8.262 3.288 5.192 1.00 98.06 166 SER A C 1
ATOM 1187 O O . SER A 1 166 ? -7.510 2.328 5.077 1.00 98.06 166 SER A O 1
ATOM 1189 N N . GLY A 1 167 ? -9.160 3.586 4.246 1.00 97.56 167 GLY A N 1
ATOM 1190 C CA . GLY A 1 167 ? -9.320 2.813 3.008 1.00 97.56 167 GLY A CA 1
ATOM 1191 C C . GLY A 1 167 ? -9.852 1.384 3.204 1.00 97.56 167 GLY A C 1
ATOM 1192 O O . GLY A 1 167 ? -9.966 0.621 2.247 1.00 97.56 167 GLY A O 1
ATOM 1193 N N . ILE A 1 168 ? -10.226 1.007 4.431 1.00 98.44 168 ILE A N 1
ATOM 1194 C CA . ILE A 1 168 ? -10.820 -0.291 4.747 1.00 98.44 168 ILE A CA 1
ATOM 1195 C C . ILE A 1 168 ? -12.313 -0.233 4.430 1.00 98.44 168 ILE A C 1
ATOM 1197 O O . ILE A 1 168 ? -13.088 0.408 5.139 1.00 98.44 168 ILE A O 1
ATOM 1201 N N . MET A 1 169 ? -12.726 -0.924 3.370 1.00 97.88 169 MET A N 1
ATOM 1202 C CA . MET A 1 169 ? -14.136 -1.083 3.002 1.00 97.88 169 MET A CA 1
ATOM 1203 C C . MET A 1 169 ? -14.822 -2.140 3.887 1.00 97.88 169 MET A C 1
ATOM 1205 O O . MET A 1 169 ? -14.192 -3.161 4.184 1.00 97.88 169 MET A O 1
ATOM 1209 N N . PRO A 1 170 ? -16.122 -1.994 4.226 1.00 97.62 170 PRO A N 1
ATOM 1210 C CA . PRO A 1 170 ? -16.858 -3.005 4.994 1.00 97.62 170 PRO A CA 1
ATOM 1211 C C . PRO A 1 170 ? -16.782 -4.414 4.387 1.00 97.62 170 PRO A C 1
ATOM 1213 O O . PRO A 1 170 ? -16.454 -5.371 5.081 1.00 97.62 170 PRO A O 1
ATOM 1216 N N . ALA A 1 171 ? -16.976 -4.532 3.069 1.00 96.75 171 ALA A N 1
ATOM 1217 C CA . ALA A 1 171 ? -16.928 -5.820 2.375 1.00 96.75 171 ALA A CA 1
ATOM 1218 C C . ALA A 1 171 ? -15.546 -6.497 2.461 1.00 96.75 171 ALA A C 1
ATOM 1220 O O . ALA A 1 171 ? -15.458 -7.710 2.647 1.00 96.75 171 ALA A O 1
ATOM 1221 N N . THR A 1 172 ? -14.461 -5.723 2.360 1.00 97.25 172 THR A N 1
ATOM 1222 C CA . THR A 1 172 ? -13.095 -6.258 2.473 1.00 97.25 172 THR A CA 1
ATOM 1223 C C . THR A 1 172 ? -12.779 -6.660 3.912 1.00 97.25 172 THR A C 1
ATOM 1225 O O . THR A 1 172 ? -12.152 -7.695 4.133 1.00 97.25 172 THR A O 1
ATOM 1228 N N . LEU A 1 173 ? -13.246 -5.881 4.895 1.00 97.62 173 LEU A N 1
ATOM 1229 C CA . LEU A 1 173 ? -13.135 -6.226 6.312 1.00 97.62 173 LEU A CA 1
ATOM 1230 C C . LEU A 1 173 ? -13.823 -7.556 6.616 1.00 97.62 173 LEU A C 1
ATOM 1232 O O . LEU A 1 173 ? -13.230 -8.410 7.268 1.00 97.62 173 LEU A O 1
ATOM 1236 N N . ASP A 1 174 ? -15.034 -7.757 6.104 1.00 96.75 174 ASP A N 1
ATOM 1237 C CA . ASP A 1 174 ? -15.776 -9.001 6.302 1.00 96.75 174 ASP A CA 1
ATOM 1238 C C . ASP A 1 174 ? -15.087 -10.200 5.644 1.00 96.75 174 ASP A C 1
ATOM 1240 O O . ASP A 1 174 ? -14.964 -11.252 6.272 1.00 96.75 174 ASP A O 1
ATOM 1244 N N . ALA A 1 175 ? -14.559 -10.031 4.429 1.00 96.56 175 ALA A N 1
ATOM 1245 C CA . ALA A 1 175 ? -13.828 -11.084 3.724 1.00 96.56 175 ALA A CA 1
ATOM 1246 C C . ALA A 1 175 ? -12.549 -11.532 4.459 1.00 96.56 175 ALA A C 1
ATOM 1248 O O . ALA A 1 175 ? -12.165 -12.700 4.380 1.00 96.56 175 ALA A O 1
ATOM 1249 N N . LEU A 1 176 ? -11.894 -10.618 5.182 1.00 97.00 176 LEU A N 1
ATOM 1250 C CA . LEU A 1 176 ? -10.646 -10.884 5.904 1.00 97.00 176 LEU A CA 1
ATOM 1251 C C . LEU A 1 176 ? -10.839 -11.103 7.409 1.00 97.00 176 LEU A C 1
ATOM 1253 O O . LEU A 1 176 ? -9.868 -11.405 8.101 1.00 97.00 176 LEU A O 1
ATOM 1257 N N . ARG A 1 177 ? -12.069 -11.007 7.931 1.00 96.12 177 ARG A N 1
ATOM 1258 C CA . ARG A 1 177 ? -12.359 -10.977 9.375 1.00 96.12 177 ARG A CA 1
ATOM 1259 C C . ARG A 1 177 ? -11.737 -12.142 10.145 1.00 96.12 177 ARG A C 1
ATOM 1261 O O . ARG A 1 177 ? -11.125 -11.931 11.184 1.00 96.12 177 ARG A O 1
ATOM 1268 N N . GLY A 1 178 ? -11.821 -13.357 9.599 1.00 95.50 178 GLY A N 1
ATOM 1269 C CA . GLY A 1 178 ? -11.257 -14.566 10.216 1.00 95.50 178 GLY A CA 1
ATOM 1270 C C . GLY A 1 178 ? -9.724 -14.608 10.290 1.00 95.50 178 GLY A C 1
ATOM 1271 O O . GLY A 1 178 ? -9.177 -15.517 10.905 1.00 95.50 178 GLY A O 1
ATOM 1272 N N . ARG A 1 179 ? -9.029 -13.651 9.665 1.00 95.38 179 ARG A N 1
ATOM 1273 C CA . ARG A 1 179 ? -7.562 -13.537 9.653 1.00 95.38 179 ARG A CA 1
ATOM 1274 C C . ARG A 1 179 ? -7.043 -12.418 10.556 1.00 95.38 179 ARG A C 1
ATOM 1276 O O . ARG A 1 179 ? -5.834 -12.260 10.673 1.00 95.38 179 ARG A O 1
ATOM 1283 N N . ILE A 1 180 ? -7.932 -11.641 11.177 1.00 96.06 180 ILE A N 1
ATOM 1284 C CA . ILE A 1 180 ? -7.575 -10.469 11.981 1.00 96.06 180 ILE A CA 1
ATOM 1285 C C . ILE A 1 180 ? -7.778 -10.818 13.461 1.00 96.06 180 ILE A C 1
ATOM 1287 O O . ILE A 1 180 ? -8.922 -10.990 13.895 1.00 96.06 180 ILE A O 1
ATOM 1291 N N . PRO A 1 181 ? -6.698 -10.941 14.256 1.00 89.81 181 PRO A N 1
ATOM 1292 C CA . PRO A 1 181 ? -6.800 -11.300 15.666 1.00 89.81 181 PRO A CA 1
ATOM 1293 C C . PRO A 1 181 ? -7.685 -10.330 16.459 1.00 89.81 181 PRO A C 1
ATOM 1295 O O . PRO A 1 181 ? -7.585 -9.113 16.316 1.00 89.81 181 PRO A O 1
ATOM 1298 N N . GLY A 1 182 ? -8.556 -10.876 17.312 1.00 88.75 182 GLY A N 1
ATOM 1299 C CA . GLY A 1 182 ? -9.407 -10.084 18.208 1.00 88.75 182 GLY A CA 1
ATOM 1300 C C . GLY A 1 182 ? -10.521 -9.289 17.516 1.00 88.75 182 GLY A C 1
ATOM 1301 O O . GLY A 1 182 ? -11.136 -8.431 18.150 1.00 88.75 182 GLY A O 1
ATOM 1302 N N . LEU A 1 183 ? -10.800 -9.537 16.232 1.00 92.12 183 LEU A N 1
ATOM 1303 C CA . LEU A 1 183 ? -11.880 -8.863 15.520 1.00 92.12 183 LEU A CA 1
ATOM 1304 C C . LEU A 1 183 ? -13.209 -9.613 15.706 1.00 92.12 183 LEU A C 1
ATOM 1306 O O . LEU A 1 183 ? -13.490 -10.604 15.032 1.00 92.12 183 LEU A O 1
ATOM 1310 N N . GLY A 1 184 ? -14.046 -9.122 16.624 1.00 85.75 184 GLY A N 1
ATOM 1311 C CA . GLY A 1 184 ? -15.414 -9.615 16.811 1.00 85.75 184 GLY A CA 1
ATOM 1312 C C . GLY A 1 184 ? -16.293 -9.420 15.568 1.00 85.75 184 GLY A C 1
ATOM 1313 O O . GLY A 1 184 ? -15.952 -8.662 14.661 1.00 85.75 184 GLY A O 1
ATOM 1314 N N . GLY A 1 185 ? -17.441 -10.099 15.506 1.00 89.06 185 GLY A N 1
ATOM 1315 C CA . GLY A 1 185 ? -18.413 -9.924 14.419 1.00 89.06 185 GLY A CA 1
ATOM 1316 C C . GLY A 1 185 ? -19.036 -8.522 14.401 1.00 89.06 185 GLY A C 1
ATOM 1317 O O . GLY A 1 185 ? -19.236 -7.918 15.449 1.00 89.06 185 GLY A O 1
ATOM 1318 N N . GLY A 1 186 ? -19.342 -7.996 13.210 1.00 88.75 186 GLY A N 1
ATOM 1319 C CA . GLY A 1 186 ? -20.120 -6.757 13.048 1.00 88.75 186 GLY A CA 1
ATOM 1320 C C . GLY A 1 186 ? -19.391 -5.442 13.354 1.00 88.75 186 GLY A C 1
ATOM 1321 O O . GLY A 1 186 ? -19.987 -4.378 13.212 1.00 88.75 186 GLY A O 1
ATOM 1322 N N . ILE A 1 187 ? -18.108 -5.476 13.733 1.00 95.56 187 ILE A N 1
ATOM 1323 C CA . ILE A 1 187 ? -17.301 -4.253 13.875 1.00 95.56 187 ILE A CA 1
ATOM 1324 C C . ILE A 1 187 ? -17.135 -3.611 12.493 1.00 95.56 187 ILE A C 1
ATOM 1326 O O . ILE A 1 187 ? -16.637 -4.263 11.569 1.00 95.56 187 ILE A O 1
ATOM 1330 N N . ALA A 1 188 ? -17.567 -2.354 12.369 1.00 97.19 188 ALA A N 1
ATOM 1331 C CA . ALA A 1 188 ? -17.429 -1.535 11.168 1.00 97.19 188 ALA A CA 1
ATOM 1332 C C . ALA A 1 188 ? -16.009 -0.943 11.048 1.00 97.19 188 ALA A C 1
ATOM 1334 O O . ALA A 1 188 ? -15.370 -0.723 12.080 1.00 97.19 188 ALA A O 1
ATOM 1335 N N . PRO A 1 189 ? -15.531 -0.598 9.834 1.00 98.00 189 PRO A N 1
ATOM 1336 C CA . PRO A 1 189 ? -14.189 -0.042 9.635 1.00 98.00 189 PRO A CA 1
ATOM 1337 C C . PRO A 1 189 ? -13.855 1.170 10.513 1.00 98.00 189 PRO A C 1
ATOM 1339 O O . PRO A 1 189 ? -12.755 1.263 11.048 1.00 98.00 189 PRO A O 1
ATOM 1342 N N . ALA A 1 190 ? -14.812 2.082 10.711 1.00 98.00 190 ALA A N 1
ATOM 1343 C CA . ALA A 1 190 ? -14.641 3.270 11.552 1.00 98.00 190 ALA A CA 1
ATOM 1344 C C . ALA A 1 190 ? -14.341 2.942 13.028 1.00 98.00 190 ALA A C 1
ATOM 1346 O O . ALA A 1 190 ? -13.684 3.728 13.702 1.00 98.00 190 ALA A O 1
ATOM 1347 N N . ASN A 1 191 ? -14.768 1.769 13.500 1.00 97.44 191 ASN A N 1
ATOM 1348 C CA . ASN A 1 191 ? -14.670 1.348 14.898 1.00 97.44 191 ASN A CA 1
ATOM 1349 C C . ASN A 1 191 ? -13.478 0.412 15.156 1.00 97.44 191 ASN A C 1
ATOM 1351 O O . ASN A 1 191 ? -13.377 -0.166 16.235 1.00 97.44 191 ASN A O 1
ATOM 1355 N N . LEU A 1 192 ? -12.597 0.220 14.170 1.00 97.75 192 LEU A N 1
ATOM 1356 C CA . LEU A 1 192 ? -11.378 -0.562 14.354 1.00 97.75 192 LEU A CA 1
ATOM 1357 C C . LEU A 1 192 ? -10.372 0.209 15.212 1.00 97.75 192 LEU A C 1
ATOM 1359 O O . LEU A 1 192 ? -10.073 1.375 14.926 1.00 97.75 192 LEU A O 1
ATOM 1363 N N . THR A 1 193 ? -9.786 -0.473 16.197 1.00 97.44 193 THR A N 1
ATOM 1364 C CA . THR A 1 193 ? -8.619 0.041 16.929 1.00 97.44 193 THR A CA 1
ATOM 1365 C C . THR A 1 193 ? -7.409 0.150 15.997 1.00 97.44 193 THR A C 1
ATOM 1367 O O . THR A 1 193 ? -7.358 -0.500 14.949 1.00 97.44 193 THR A O 1
ATOM 1370 N N . TYR A 1 194 ? -6.385 0.920 16.375 1.00 97.81 194 TYR A N 1
ATOM 1371 C CA . TYR A 1 194 ? -5.149 0.997 15.585 1.00 97.81 194 TYR A CA 1
ATOM 1372 C C . TYR A 1 194 ? -4.493 -0.377 15.381 1.00 97.81 194 TYR A C 1
ATOM 1374 O O . TYR A 1 194 ? -4.077 -0.690 14.268 1.00 97.81 194 TYR A O 1
ATOM 1382 N N . GLY A 1 195 ? -4.494 -1.232 16.412 1.00 97.25 195 GLY A N 1
ATOM 1383 C CA . GLY A 1 195 ? -4.017 -2.617 16.319 1.00 97.25 195 GLY A CA 1
ATOM 1384 C C . GLY A 1 195 ? -4.799 -3.450 15.305 1.00 97.25 195 GLY A C 1
ATOM 1385 O O . GLY A 1 195 ? -4.205 -4.144 14.484 1.00 97.25 195 GLY A O 1
ATOM 1386 N N . GLN A 1 196 ? -6.129 -3.336 15.295 1.00 97.75 196 GLN A N 1
ATOM 1387 C CA . GLN A 1 196 ? -6.967 -4.042 14.321 1.00 97.75 196 GLN A CA 1
ATOM 1388 C C . GLN A 1 196 ? -6.778 -3.510 12.894 1.00 97.75 196 GLN A C 1
ATOM 1390 O O . GLN A 1 196 ? -6.809 -4.298 11.951 1.00 97.75 196 GLN A O 1
ATOM 1395 N N . ARG A 1 197 ? -6.544 -2.203 12.713 1.00 98.44 197 ARG A N 1
ATOM 1396 C CA . ARG A 1 197 ? -6.222 -1.613 11.400 1.00 98.44 197 ARG A CA 1
ATOM 1397 C C . ARG A 1 197 ? -4.873 -2.110 10.886 1.00 98.44 197 ARG A C 1
ATOM 1399 O O . ARG A 1 197 ? -4.796 -2.560 9.748 1.00 98.44 197 ARG A O 1
ATOM 1406 N N . ALA A 1 198 ? -3.839 -2.099 11.727 1.00 98.25 198 ALA A N 1
ATOM 1407 C CA . ALA A 1 198 ? -2.522 -2.632 11.383 1.00 98.25 198 ALA A CA 1
ATOM 1408 C C . ALA A 1 198 ? -2.600 -4.127 11.014 1.00 98.25 198 ALA A C 1
ATOM 1410 O O . ALA A 1 198 ? -2.086 -4.550 9.978 1.00 98.25 198 ALA A O 1
ATOM 1411 N N . ALA A 1 199 ? -3.333 -4.919 11.802 1.00 98.12 199 ALA A N 1
ATOM 1412 C CA . ALA A 1 199 ? -3.569 -6.330 11.513 1.00 98.12 199 ALA A CA 1
ATOM 1413 C C . ALA A 1 199 ? -4.396 -6.553 10.232 1.00 98.12 199 ALA A C 1
ATOM 1415 O O . ALA A 1 199 ? -4.123 -7.500 9.496 1.00 98.12 199 ALA A O 1
ATOM 1416 N N . PHE A 1 200 ? -5.369 -5.683 9.925 1.00 98.50 200 PHE A N 1
ATOM 1417 C CA . PHE A 1 200 ? -6.088 -5.714 8.647 1.00 98.50 200 PHE A CA 1
ATOM 1418 C C . PHE A 1 200 ? -5.134 -5.497 7.470 1.00 98.50 200 PHE A C 1
ATOM 1420 O O . PHE A 1 200 ? -5.205 -6.251 6.503 1.00 98.50 200 PHE A O 1
ATOM 1427 N N . TYR A 1 201 ? -4.238 -4.506 7.546 1.00 98.69 201 TYR A N 1
ATOM 1428 C CA . TYR A 1 201 ? -3.274 -4.222 6.475 1.00 98.69 201 TYR A CA 1
ATOM 1429 C C . TYR A 1 201 ? -2.399 -5.453 6.218 1.00 98.69 201 TYR A C 1
ATOM 1431 O O . TYR A 1 201 ? -2.305 -5.912 5.079 1.00 98.69 201 TYR A O 1
ATOM 1439 N N . ARG A 1 202 ? -1.868 -6.071 7.280 1.00 98.38 202 ARG A N 1
ATOM 1440 C CA . ARG A 1 202 ? -1.113 -7.325 7.164 1.00 98.38 202 ARG A CA 1
ATOM 1441 C C . ARG A 1 202 ? -1.927 -8.459 6.548 1.00 98.38 202 ARG A C 1
ATOM 1443 O O . ARG A 1 202 ? -1.480 -9.059 5.576 1.00 98.38 202 ARG A O 1
ATOM 1450 N N . ALA A 1 203 ? -3.144 -8.703 7.035 1.00 98.38 203 ALA A N 1
ATOM 1451 C CA . ALA A 1 203 ? -4.022 -9.738 6.487 1.00 98.38 203 ALA A CA 1
ATOM 1452 C C . ALA A 1 203 ? -4.374 -9.497 5.007 1.00 98.38 203 ALA A C 1
ATOM 1454 O O . ALA A 1 203 ? -4.504 -10.452 4.236 1.00 98.38 203 ALA A O 1
ATOM 1455 N N . TYR A 1 204 ? -4.519 -8.231 4.606 1.00 98.69 204 TYR A N 1
ATOM 1456 C CA . TYR A 1 204 ? -4.739 -7.843 3.219 1.00 98.69 204 TYR A CA 1
ATOM 1457 C C . TYR A 1 204 ? -3.533 -8.196 2.348 1.00 98.69 204 TYR A C 1
ATOM 1459 O O . TYR A 1 204 ? -3.702 -8.857 1.324 1.00 98.69 204 TYR A O 1
ATOM 1467 N N . PHE A 1 205 ? -2.319 -7.806 2.747 1.00 98.69 205 PHE A N 1
ATOM 1468 C CA . PHE A 1 205 ? -1.120 -8.109 1.962 1.00 98.69 205 PHE A CA 1
ATOM 1469 C C . PHE A 1 205 ? -0.759 -9.592 1.982 1.00 98.69 205 PHE A C 1
ATOM 1471 O O . PHE A 1 205 ? -0.292 -10.108 0.969 1.00 98.69 205 PHE A O 1
ATOM 1478 N N . ASP A 1 206 ? -1.074 -10.312 3.057 1.00 98.50 206 ASP A N 1
ATOM 1479 C CA . ASP A 1 206 ? -1.007 -11.771 3.069 1.00 98.50 206 ASP A CA 1
ATOM 1480 C C . ASP A 1 206 ? -1.908 -12.408 2.017 1.00 98.50 206 ASP A C 1
ATOM 1482 O O . ASP A 1 206 ? -1.494 -13.367 1.370 1.00 98.50 206 ASP A O 1
ATOM 1486 N N . ASP A 1 207 ? -3.110 -11.872 1.791 1.00 98.44 207 ASP A N 1
ATOM 1487 C CA . ASP A 1 207 ? -3.986 -12.359 0.724 1.00 98.44 207 ASP A CA 1
ATOM 1488 C C . ASP A 1 207 ? -3.502 -11.936 -0.669 1.00 98.44 207 ASP A C 1
ATOM 1490 O O . ASP A 1 207 ? -3.374 -12.774 -1.568 1.00 98.44 207 ASP A O 1
ATOM 1494 N N . ALA A 1 208 ? -3.210 -10.644 -0.840 1.00 98.31 208 ALA A N 1
ATOM 1495 C CA . ALA A 1 208 ? -2.866 -10.041 -2.123 1.00 98.31 208 ALA A CA 1
ATOM 1496 C C . ALA A 1 208 ? -1.530 -10.557 -2.683 1.00 98.31 208 ALA A C 1
ATOM 1498 O O . ALA A 1 208 ? -1.386 -10.696 -3.898 1.00 98.31 208 ALA A O 1
ATOM 1499 N N . LEU A 1 209 ? -0.572 -10.872 -1.805 1.00 98.62 209 LEU A N 1
ATOM 1500 C CA . LEU A 1 209 ? 0.774 -11.347 -2.142 1.00 98.62 209 LEU A CA 1
ATOM 1501 C C . LEU A 1 209 ? 0.997 -12.812 -1.732 1.00 98.62 209 LEU A C 1
ATOM 1503 O O . LEU A 1 209 ? 2.138 -13.270 -1.660 1.00 98.62 209 LEU A O 1
ATOM 1507 N N . ARG A 1 210 ? -0.073 -13.588 -1.498 1.00 98.38 210 ARG A N 1
ATOM 1508 C CA . ARG A 1 210 ? 0.012 -14.983 -1.016 1.00 98.38 210 ARG A CA 1
ATOM 1509 C C . ARG A 1 210 ? 0.939 -15.884 -1.833 1.00 98.38 210 ARG A C 1
ATOM 1511 O O . ARG A 1 210 ? 1.581 -16.771 -1.285 1.00 98.38 210 ARG A O 1
ATOM 1518 N N . SER A 1 211 ? 1.023 -15.665 -3.146 1.00 98.25 211 SER A N 1
ATOM 1519 C CA . SER A 1 211 ? 1.864 -16.447 -4.064 1.00 98.25 211 SER A CA 1
ATOM 1520 C C . SER A 1 211 ? 3.353 -16.121 -3.978 1.00 98.25 211 SER A C 1
ATOM 1522 O O . SER A 1 211 ? 4.152 -16.827 -4.589 1.00 98.25 211 SER A O 1
ATOM 1524 N N . VAL A 1 212 ? 3.728 -15.056 -3.266 1.00 98.44 212 VAL A N 1
ATOM 1525 C CA . VAL A 1 212 ? 5.101 -14.534 -3.202 1.00 98.44 212 VAL A CA 1
ATOM 1526 C C . VAL A 1 212 ? 5.554 -14.216 -1.773 1.00 98.44 212 VAL A C 1
ATOM 1528 O O . VAL A 1 212 ? 6.526 -13.497 -1.582 1.00 98.44 212 VAL A O 1
ATOM 1531 N N . GLY A 1 213 ? 4.886 -14.791 -0.767 1.00 97.81 213 GLY A N 1
ATOM 1532 C CA . GLY A 1 213 ? 5.285 -14.682 0.643 1.00 97.81 213 GLY A CA 1
ATOM 1533 C C . GLY A 1 213 ? 4.430 -13.743 1.498 1.00 97.81 213 GLY A C 1
ATOM 1534 O O . GLY A 1 213 ? 4.798 -13.487 2.642 1.00 97.81 213 GLY A O 1
ATOM 1535 N N . GLY A 1 214 ? 3.300 -13.254 0.979 1.00 98.38 214 GLY A N 1
ATOM 1536 C CA . GLY A 1 214 ? 2.365 -12.417 1.732 1.00 98.38 214 GLY A CA 1
ATOM 1537 C C . GLY A 1 214 ? 2.952 -11.047 2.068 1.00 98.38 214 GLY A C 1
ATOM 1538 O O . GLY A 1 214 ? 3.671 -10.467 1.254 1.00 98.38 214 GLY A O 1
ATOM 1539 N N . HIS A 1 215 ? 2.695 -10.538 3.273 1.00 98.06 215 HIS A N 1
ATOM 1540 C CA . HIS A 1 215 ? 3.235 -9.247 3.726 1.00 98.06 215 HIS A CA 1
ATOM 1541 C C . HIS A 1 215 ? 4.771 -9.172 3.654 1.00 98.06 215 HIS A C 1
ATOM 1543 O O . HIS A 1 215 ? 5.324 -8.121 3.335 1.00 98.06 215 HIS A O 1
ATOM 1549 N N . ARG A 1 216 ? 5.476 -10.298 3.852 1.00 98.19 216 ARG A N 1
ATOM 1550 C CA . ARG A 1 216 ? 6.950 -10.364 3.787 1.00 98.19 216 ARG A CA 1
ATOM 1551 C C . ARG A 1 216 ? 7.511 -10.065 2.397 1.00 98.19 216 ARG A C 1
ATOM 1553 O O . ARG A 1 216 ? 8.692 -9.751 2.268 1.00 98.19 216 ARG A O 1
ATOM 1560 N N . ALA A 1 217 ? 6.681 -10.126 1.357 1.00 98.44 217 ALA A N 1
ATOM 1561 C CA . ALA A 1 217 ? 7.078 -9.703 0.022 1.00 98.44 217 ALA A CA 1
ATOM 1562 C C . ALA A 1 217 ? 7.401 -8.197 -0.041 1.00 98.44 217 ALA A C 1
ATOM 1564 O O . ALA A 1 217 ? 8.195 -7.790 -0.881 1.00 98.44 217 ALA A O 1
ATOM 1565 N N . LEU A 1 218 ? 6.850 -7.367 0.853 1.00 98.00 218 LEU A N 1
ATOM 1566 C CA . LEU A 1 218 ? 7.193 -5.942 0.901 1.00 98.00 218 LEU A CA 1
ATOM 1567 C C . LEU A 1 218 ? 8.663 -5.731 1.283 1.00 98.00 218 LEU A C 1
ATOM 1569 O O . LEU A 1 218 ? 9.359 -4.968 0.622 1.00 98.00 218 LEU A O 1
ATOM 1573 N N . GLU A 1 219 ? 9.160 -6.479 2.267 1.00 97.19 219 GLU A N 1
ATOM 1574 C CA . GLU A 1 219 ? 10.581 -6.469 2.636 1.00 97.19 219 GLU A CA 1
ATOM 1575 C C . GLU A 1 219 ? 11.449 -7.065 1.522 1.00 97.19 219 GLU A C 1
ATOM 1577 O O . GLU A 1 219 ? 12.463 -6.502 1.109 1.00 97.19 219 GLU A O 1
ATOM 1582 N N . ALA A 1 220 ? 10.993 -8.177 0.939 1.00 97.81 220 ALA A N 1
ATOM 1583 C CA . ALA A 1 220 ? 11.710 -8.842 -0.139 1.00 97.81 220 ALA A CA 1
ATOM 1584 C C . ALA A 1 220 ? 11.834 -7.995 -1.418 1.00 97.81 220 ALA A C 1
ATOM 1586 O O . ALA A 1 220 ? 12.631 -8.358 -2.279 1.00 97.81 220 ALA A O 1
ATOM 1587 N N . ALA A 1 221 ? 11.084 -6.898 -1.571 1.00 96.62 221 ALA A N 1
ATOM 1588 C CA . ALA A 1 221 ? 11.198 -5.997 -2.717 1.00 96.62 221 ALA A CA 1
ATOM 1589 C C . ALA A 1 221 ? 12.562 -5.279 -2.790 1.00 96.62 221 ALA A C 1
ATOM 1591 O O . ALA A 1 221 ? 12.942 -4.827 -3.869 1.00 96.62 221 ALA A O 1
ATOM 1592 N N . GLY A 1 222 ? 13.301 -5.186 -1.676 1.00 91.06 222 GLY A N 1
ATOM 1593 C CA . GLY A 1 222 ? 14.678 -4.674 -1.635 1.00 91.06 222 GLY A CA 1
ATOM 1594 C C . GLY A 1 222 ? 14.816 -3.147 -1.619 1.00 91.06 222 GLY A C 1
ATOM 1595 O O . GLY A 1 222 ? 15.919 -2.629 -1.459 1.00 91.06 222 GLY A O 1
ATOM 1596 N N . ASN A 1 223 ? 13.712 -2.407 -1.753 1.00 93.75 223 ASN A N 1
ATOM 1597 C CA . ASN A 1 223 ? 13.683 -0.960 -1.571 1.00 93.75 223 ASN A CA 1
ATOM 1598 C C . ASN A 1 223 ? 12.343 -0.529 -0.942 1.00 93.75 223 ASN A C 1
ATOM 1600 O O . ASN A 1 223 ? 11.300 -0.784 -1.551 1.00 93.75 223 ASN A O 1
ATOM 1604 N N . PRO A 1 224 ? 12.337 0.145 0.225 1.00 92.38 224 PRO A N 1
ATOM 1605 C CA . PRO A 1 224 ? 11.104 0.461 0.951 1.00 92.38 224 PRO A CA 1
ATOM 1606 C C . PRO A 1 224 ? 10.181 1.423 0.189 1.00 92.38 224 PRO A C 1
ATOM 1608 O O . PRO A 1 224 ? 8.962 1.321 0.295 1.00 92.38 224 PRO A O 1
ATOM 1611 N N . PHE A 1 225 ? 10.726 2.318 -0.637 1.00 92.06 225 PHE A N 1
ATOM 1612 C CA . PHE A 1 225 ? 9.926 3.264 -1.421 1.00 92.06 225 PHE A CA 1
ATOM 1613 C C . PHE A 1 225 ? 9.215 2.576 -2.585 1.00 92.06 225 PHE A C 1
ATOM 1615 O O . PHE A 1 225 ? 8.013 2.759 -2.780 1.00 92.06 225 PHE A O 1
ATOM 1622 N N . ALA A 1 226 ? 9.929 1.715 -3.313 1.00 96.19 226 ALA A N 1
ATOM 1623 C CA . ALA A 1 226 ? 9.320 0.882 -4.341 1.00 96.19 226 ALA A CA 1
ATOM 1624 C C . ALA A 1 226 ? 8.313 -0.113 -3.736 1.00 96.19 226 ALA A C 1
ATOM 1626 O O . ALA A 1 226 ? 7.223 -0.276 -4.285 1.00 96.19 226 ALA A O 1
ATOM 1627 N N . ALA A 1 227 ? 8.625 -0.720 -2.585 1.00 97.31 227 ALA A N 1
ATOM 1628 C CA . ALA A 1 227 ? 7.695 -1.573 -1.842 1.00 97.31 227 ALA A CA 1
ATOM 1629 C C . ALA A 1 227 ? 6.405 -0.824 -1.476 1.00 97.31 227 ALA A C 1
ATOM 1631 O O . ALA A 1 227 ? 5.313 -1.350 -1.675 1.00 97.31 227 ALA A O 1
ATOM 1632 N N . SER A 1 228 ? 6.526 0.429 -1.038 1.00 96.94 228 SER A N 1
ATOM 1633 C CA . SER A 1 228 ? 5.391 1.289 -0.710 1.00 96.94 228 SER A CA 1
ATOM 1634 C C . SER A 1 228 ? 4.547 1.633 -1.944 1.00 96.94 228 SER A C 1
ATOM 1636 O O . SER A 1 228 ? 3.322 1.527 -1.908 1.00 96.94 228 SER A O 1
ATOM 1638 N N . ALA A 1 229 ? 5.174 1.918 -3.092 1.00 97.56 229 ALA A N 1
ATOM 1639 C CA . ALA A 1 229 ? 4.459 2.118 -4.356 1.00 97.56 229 ALA A CA 1
ATOM 1640 C C . ALA A 1 229 ? 3.736 0.844 -4.848 1.00 97.56 229 ALA A C 1
ATOM 1642 O O . ALA A 1 229 ? 2.610 0.927 -5.354 1.00 97.56 229 ALA A O 1
ATOM 1643 N N . LEU A 1 230 ? 4.348 -0.335 -4.679 1.00 98.50 230 LEU A N 1
ATOM 1644 C CA . LEU A 1 230 ? 3.718 -1.644 -4.902 1.00 98.50 230 LEU A CA 1
ATOM 1645 C C . LEU A 1 230 ? 2.500 -1.817 -3.990 1.00 98.50 230 LEU A C 1
ATOM 1647 O O . LEU A 1 230 ? 1.403 -2.095 -4.479 1.00 98.50 230 LEU A O 1
ATOM 1651 N N . ALA A 1 231 ? 2.690 -1.623 -2.686 1.00 98.50 231 ALA A N 1
ATOM 1652 C CA . ALA A 1 231 ? 1.669 -1.804 -1.668 1.00 98.50 231 ALA A CA 1
ATOM 1653 C C . ALA A 1 231 ? 0.461 -0.891 -1.920 1.00 98.50 231 ALA A C 1
ATOM 1655 O O . ALA A 1 231 ? -0.669 -1.373 -1.993 1.00 98.50 231 ALA A O 1
ATOM 1656 N N . ASP A 1 232 ? 0.701 0.401 -2.150 1.00 98.44 232 ASP A N 1
ATOM 1657 C CA . ASP A 1 232 ? -0.328 1.399 -2.449 1.00 98.44 232 ASP A CA 1
ATOM 1658 C C . ASP A 1 232 ? -1.107 1.059 -3.723 1.00 98.44 232 ASP A C 1
ATOM 1660 O O . ASP A 1 232 ? -2.334 1.153 -3.761 1.00 98.44 232 ASP A O 1
ATOM 1664 N N . THR A 1 233 ? -0.407 0.597 -4.762 1.00 98.56 233 THR A N 1
ATOM 1665 C CA . THR A 1 233 ? -1.040 0.210 -6.028 1.00 98.56 233 THR A CA 1
ATOM 1666 C C . THR A 1 233 ? -1.941 -1.012 -5.853 1.00 98.56 233 THR A C 1
ATOM 1668 O O . THR A 1 233 ? -3.060 -1.029 -6.369 1.00 98.56 233 THR A O 1
ATOM 1671 N N . LEU A 1 234 ? -1.498 -2.029 -5.110 1.00 98.62 234 LEU A N 1
ATOM 1672 C CA . LEU A 1 234 ? -2.333 -3.193 -4.812 1.00 98.62 234 LEU A CA 1
ATOM 1673 C C . LEU A 1 234 ? -3.534 -2.796 -3.958 1.00 98.62 234 LEU A C 1
ATOM 1675 O O . LEU A 1 234 ? -4.662 -3.103 -4.332 1.00 98.62 234 LEU A O 1
ATOM 1679 N N . PHE A 1 235 ? -3.304 -2.066 -2.867 1.00 98.31 235 PHE A N 1
ATOM 1680 C CA . PHE A 1 235 ? -4.351 -1.660 -1.936 1.00 98.31 235 PHE A CA 1
ATOM 1681 C C . PHE A 1 235 ? -5.450 -0.859 -2.637 1.00 98.31 235 PHE A C 1
ATOM 1683 O O . PHE A 1 235 ? -6.634 -1.174 -2.519 1.00 98.31 235 PHE A O 1
ATOM 1690 N N . ARG A 1 236 ? -5.052 0.122 -3.452 1.00 96.62 236 ARG A N 1
ATOM 1691 C CA . ARG A 1 236 ? -5.975 1.019 -4.142 1.00 96.62 236 ARG A CA 1
ATOM 1692 C C . ARG A 1 236 ? -6.759 0.359 -5.275 1.00 96.62 236 ARG A C 1
ATOM 1694 O O . ARG A 1 236 ? -7.943 0.636 -5.443 1.00 96.62 236 ARG A O 1
ATOM 1701 N N . PHE A 1 237 ? -6.103 -0.463 -6.090 1.00 97.12 237 PHE A N 1
ATOM 1702 C CA . PHE A 1 237 ? -6.704 -1.034 -7.303 1.00 97.12 237 PHE A CA 1
ATOM 1703 C C . PHE A 1 237 ? -7.106 -2.509 -7.138 1.00 97.12 237 PHE A C 1
ATOM 1705 O O . PHE A 1 237 ? -7.490 -3.167 -8.109 1.00 97.12 237 PHE A O 1
ATOM 1712 N N . GLY A 1 238 ? -7.020 -3.035 -5.914 1.00 97.62 238 GLY A N 1
ATOM 1713 C CA . GLY A 1 238 ? -7.187 -4.451 -5.604 1.00 97.62 238 GLY A CA 1
ATOM 1714 C C . GLY A 1 238 ? -6.012 -5.305 -6.094 1.00 97.62 238 GLY A C 1
ATOM 1715 O O . GLY A 1 238 ? -5.260 -4.914 -6.986 1.00 97.62 238 GLY A O 1
ATOM 1716 N N . ALA A 1 239 ? -5.886 -6.524 -5.562 1.00 97.75 239 ALA A N 1
ATOM 1717 C CA . ALA A 1 239 ? -4.753 -7.402 -5.863 1.00 97.75 239 ALA A CA 1
ATOM 1718 C C . ALA A 1 239 ? -4.557 -7.640 -7.374 1.00 97.75 239 ALA A C 1
ATOM 1720 O O . ALA A 1 239 ? -3.463 -7.443 -7.901 1.00 97.75 239 ALA A O 1
ATOM 1721 N N . SER A 1 240 ? -5.618 -8.010 -8.102 1.00 98.38 240 SER A N 1
ATOM 1722 C CA . SER A 1 240 ? -5.500 -8.290 -9.540 1.00 98.38 240 SER A CA 1
ATOM 1723 C C . SER A 1 240 ? -5.364 -7.024 -10.388 1.00 98.38 240 SER A C 1
ATOM 1725 O O . SER A 1 240 ? -4.504 -6.966 -11.266 1.00 98.38 240 SER A O 1
ATOM 1727 N N . GLY A 1 241 ? -6.176 -5.996 -10.114 1.00 98.38 241 GLY A N 1
ATOM 1728 C CA . GLY A 1 241 ? -6.134 -4.730 -10.848 1.00 98.38 241 GLY A CA 1
ATOM 1729 C C . GLY A 1 241 ? -4.798 -4.015 -10.664 1.00 98.38 241 GLY A C 1
ATOM 1730 O O . GLY A 1 241 ? -4.140 -3.684 -11.648 1.00 98.38 241 GLY A O 1
ATOM 1731 N N . GLY A 1 242 ? -4.342 -3.877 -9.418 1.00 98.56 242 GLY A N 1
ATOM 1732 C CA . GLY A 1 242 ? -3.039 -3.305 -9.090 1.00 98.56 242 GLY A CA 1
ATOM 1733 C C . GLY A 1 242 ? -1.882 -4.084 -9.713 1.00 98.56 242 GLY A C 1
ATOM 1734 O O . GLY A 1 242 ? -0.971 -3.478 -10.275 1.00 98.56 242 GLY A O 1
ATOM 1735 N N . THR A 1 243 ? -1.955 -5.420 -9.730 1.00 98.75 243 THR A N 1
ATOM 1736 C CA . THR A 1 243 ? -0.942 -6.238 -10.412 1.00 98.75 243 THR A CA 1
ATOM 1737 C C . THR A 1 243 ? -0.877 -5.954 -11.911 1.00 98.75 243 THR A C 1
ATOM 1739 O O . THR A 1 243 ? 0.223 -5.839 -12.444 1.00 98.75 243 THR A O 1
ATOM 1742 N N . ARG A 1 244 ? -2.015 -5.789 -12.603 1.00 98.75 244 ARG A N 1
ATOM 1743 C CA . ARG A 1 244 ? -1.998 -5.426 -14.033 1.00 98.75 244 ARG A CA 1
ATOM 1744 C C . ARG A 1 244 ? -1.306 -4.090 -14.261 1.00 98.75 244 ARG A C 1
ATOM 1746 O O . ARG A 1 244 ? -0.539 -3.975 -15.206 1.00 98.75 244 ARG A O 1
ATOM 1753 N N . LEU A 1 245 ? -1.538 -3.100 -13.397 1.00 98.62 245 LEU A N 1
ATOM 1754 C CA . LEU A 1 245 ? -0.873 -1.799 -13.514 1.00 98.62 245 LEU A CA 1
ATOM 1755 C C . LEU A 1 245 ? 0.645 -1.917 -13.327 1.00 98.62 245 LEU A C 1
ATOM 1757 O O . LEU A 1 245 ? 1.397 -1.302 -14.078 1.00 98.62 245 LEU A O 1
ATOM 1761 N N . LEU A 1 246 ? 1.095 -2.741 -12.378 1.00 98.56 246 LEU A N 1
ATOM 1762 C CA . LEU A 1 246 ? 2.518 -3.015 -12.154 1.00 98.56 246 LEU A CA 1
ATOM 1763 C C . LEU A 1 246 ? 3.152 -3.764 -13.329 1.00 98.56 246 LEU A C 1
ATOM 1765 O O . LEU A 1 246 ? 4.233 -3.394 -13.773 1.00 98.56 246 LEU A O 1
ATOM 1769 N N . GLN A 1 247 ? 2.471 -4.777 -13.869 1.00 98.56 247 GLN A N 1
ATOM 1770 C CA . GLN A 1 247 ? 2.909 -5.495 -15.069 1.00 98.56 247 GLN A CA 1
ATOM 1771 C C . GLN A 1 247 ? 3.025 -4.542 -16.265 1.00 98.56 247 GLN A C 1
ATOM 1773 O O . GLN A 1 247 ? 4.062 -4.523 -16.916 1.00 98.56 247 GLN A O 1
ATOM 1778 N N . SER A 1 248 ? 2.028 -3.680 -16.490 1.00 98.38 248 SER A N 1
ATOM 1779 C CA . SER A 1 248 ? 2.081 -2.641 -17.527 1.00 98.38 248 SER A CA 1
ATOM 1780 C C . SER A 1 248 ? 3.216 -1.636 -17.309 1.00 98.38 248 SER A C 1
ATOM 1782 O O . SER A 1 248 ? 3.812 -1.164 -18.272 1.00 98.38 248 SER A O 1
ATOM 1784 N N . ALA A 1 249 ? 3.521 -1.274 -16.060 1.00 98.12 249 ALA A N 1
ATOM 1785 C CA . ALA A 1 249 ? 4.645 -0.393 -15.752 1.00 98.12 249 ALA A CA 1
ATOM 1786 C C . ALA A 1 249 ? 5.992 -1.069 -16.053 1.00 98.12 249 ALA A C 1
ATOM 1788 O O . ALA A 1 249 ? 6.854 -0.455 -16.675 1.00 98.12 249 ALA A O 1
ATOM 1789 N N . MET A 1 250 ? 6.154 -2.342 -15.677 1.00 98.31 250 MET A N 1
ATOM 1790 C CA . MET A 1 250 ? 7.354 -3.121 -15.994 1.00 98.31 250 MET A CA 1
ATOM 1791 C C . MET A 1 250 ? 7.522 -3.335 -17.499 1.00 98.31 250 MET A C 1
ATOM 1793 O O . MET A 1 250 ? 8.636 -3.200 -17.992 1.00 98.31 250 MET A O 1
ATOM 1797 N N . ASP A 1 251 ? 6.437 -3.584 -18.236 1.00 97.62 251 ASP A N 1
ATOM 1798 C CA . ASP A 1 251 ? 6.458 -3.728 -19.698 1.00 97.62 251 ASP A CA 1
ATOM 1799 C C . ASP A 1 251 ? 6.908 -2.437 -20.407 1.00 97.62 251 ASP A C 1
ATOM 1801 O O . ASP A 1 251 ? 7.625 -2.487 -21.400 1.00 97.62 251 ASP A O 1
ATOM 1805 N N . LYS A 1 252 ? 6.606 -1.255 -19.851 1.00 97.19 252 LYS A N 1
ATOM 1806 C CA . LYS A 1 252 ? 7.138 0.019 -20.374 1.00 97.19 252 LYS A CA 1
ATOM 1807 C C . LYS A 1 252 ? 8.647 0.184 -20.179 1.00 97.19 252 LYS A C 1
ATOM 1809 O O . LYS A 1 252 ? 9.272 0.908 -20.950 1.00 97.19 252 LYS A O 1
ATOM 1814 N N . VAL A 1 253 ? 9.221 -0.436 -19.149 1.00 96.88 253 VAL A N 1
ATOM 1815 C CA . VAL A 1 253 ? 10.666 -0.380 -18.862 1.00 96.88 253 VAL A CA 1
ATOM 1816 C C . VAL A 1 253 ? 11.414 -1.498 -19.594 1.00 96.88 253 VAL A C 1
ATOM 1818 O O . VAL A 1 253 ? 12.521 -1.285 -20.080 1.00 96.88 253 VAL A O 1
ATOM 1821 N N . MET A 1 254 ? 10.803 -2.679 -19.704 1.00 95.44 254 MET A N 1
ATOM 1822 C CA . MET A 1 254 ? 11.333 -3.858 -20.388 1.00 95.44 254 MET A CA 1
ATOM 1823 C C . MET A 1 254 ? 10.214 -4.540 -21.193 1.00 95.44 254 MET A C 1
ATOM 1825 O O . MET A 1 254 ? 9.550 -5.448 -20.678 1.00 95.44 254 MET A O 1
ATOM 1829 N N . PRO A 1 255 ? 10.007 -4.118 -22.454 1.00 94.94 255 PRO A N 1
ATOM 1830 C CA . PRO A 1 255 ? 8.937 -4.640 -23.299 1.00 94.94 255 PRO A CA 1
ATOM 1831 C C . PRO A 1 255 ? 9.003 -6.156 -23.478 1.00 94.94 255 PRO A C 1
ATOM 1833 O O . PRO A 1 255 ? 10.060 -6.713 -23.779 1.00 94.94 255 PRO A O 1
ATOM 1836 N N . GLY A 1 256 ? 7.868 -6.830 -23.288 1.00 89.69 256 GLY A N 1
ATOM 1837 C CA . GLY A 1 256 ? 7.750 -8.287 -23.386 1.00 89.69 256 GLY A CA 1
ATOM 1838 C C . GLY A 1 256 ? 8.351 -9.057 -22.205 1.00 89.69 256 GLY A C 1
ATOM 1839 O O . GLY A 1 256 ? 8.323 -10.287 -22.203 1.00 89.69 256 GLY A O 1
ATOM 1840 N N . GLY A 1 257 ? 8.873 -8.358 -21.192 1.00 86.94 257 GLY A N 1
ATOM 1841 C CA . GLY A 1 257 ? 9.509 -8.966 -20.026 1.00 86.94 257 GLY A CA 1
ATOM 1842 C C . GLY A 1 257 ? 8.536 -9.634 -19.052 1.00 86.94 257 GLY A C 1
ATOM 1843 O O . GLY A 1 257 ? 8.911 -10.574 -18.351 1.00 86.94 257 GLY A O 1
ATOM 1844 N N . VAL A 1 258 ? 7.284 -9.163 -18.996 1.00 93.38 258 VAL A N 1
ATOM 1845 C CA . VAL A 1 258 ? 6.256 -9.664 -18.073 1.00 93.38 258 VAL A CA 1
ATOM 1846 C C . VAL A 1 258 ? 4.890 -9.688 -18.761 1.00 93.38 258 VAL A C 1
ATOM 1848 O O . VAL A 1 258 ? 4.437 -8.680 -19.291 1.00 93.38 258 VAL A O 1
ATOM 1851 N N . GLY A 1 259 ? 4.195 -10.828 -18.720 1.00 95.38 259 GLY A N 1
ATOM 1852 C CA . GLY A 1 259 ? 2.817 -10.921 -19.211 1.00 95.38 259 GLY A CA 1
ATOM 1853 C C . GLY A 1 259 ? 1.826 -10.156 -18.323 1.00 95.38 259 GLY A C 1
ATOM 1854 O O . GLY A 1 259 ? 1.930 -10.200 -17.098 1.00 95.38 259 GLY A O 1
ATOM 1855 N N . ILE A 1 260 ? 0.839 -9.487 -18.930 1.00 97.75 260 ILE A N 1
ATOM 1856 C CA . ILE A 1 260 ? -0.188 -8.705 -18.217 1.00 97.75 260 ILE A CA 1
ATOM 1857 C C . ILE A 1 260 ? -1.416 -9.584 -17.930 1.00 97.75 260 ILE A C 1
ATOM 1859 O O . ILE A 1 260 ? -2.454 -9.505 -18.592 1.00 97.75 260 ILE A O 1
ATOM 1863 N N . ASP A 1 261 ? -1.310 -10.457 -16.932 1.00 98.00 261 ASP A N 1
ATOM 1864 C CA . ASP A 1 261 ? -2.365 -11.406 -16.549 1.00 98.00 261 ASP A CA 1
ATOM 1865 C C . ASP A 1 261 ? -3.080 -11.048 -15.233 1.00 98.00 261 ASP A C 1
ATOM 1867 O O . ASP A 1 261 ? -4.108 -11.650 -14.903 1.00 98.00 261 ASP A O 1
ATOM 1871 N N . GLY A 1 262 ? -2.589 -10.036 -14.511 1.00 98.19 262 GLY A N 1
ATOM 1872 C CA . GLY A 1 262 ? -3.116 -9.604 -13.221 1.00 98.19 262 GLY A CA 1
ATOM 1873 C C . GLY A 1 262 ? -2.833 -10.571 -12.075 1.00 98.19 262 GLY A C 1
ATOM 1874 O O . GLY A 1 262 ? -3.602 -10.582 -11.110 1.00 98.19 262 GLY A O 1
ATOM 1875 N N . ARG A 1 263 ? -1.787 -11.400 -12.181 1.00 98.19 263 ARG A N 1
ATOM 1876 C CA . ARG A 1 263 ? -1.362 -12.353 -11.146 1.00 98.19 263 ARG A CA 1
ATOM 1877 C C . ARG A 1 263 ? 0.045 -12.032 -10.651 1.00 98.19 263 ARG A C 1
ATOM 1879 O O . ARG A 1 263 ? 1.010 -12.100 -11.404 1.00 98.19 263 ARG A O 1
ATOM 1886 N N . MET A 1 264 ? 0.175 -11.721 -9.360 1.00 98.38 264 MET A N 1
ATOM 1887 C CA . MET A 1 264 ? 1.475 -11.441 -8.744 1.00 98.38 264 MET A CA 1
ATOM 1888 C C . MET A 1 264 ? 2.176 -12.755 -8.390 1.00 98.38 264 MET A C 1
ATOM 1890 O O . MET A 1 264 ? 2.263 -13.153 -7.230 1.00 98.38 264 MET A O 1
ATOM 1894 N N . GLY A 1 265 ? 2.594 -13.495 -9.415 1.00 98.25 265 GLY A N 1
ATOM 1895 C CA . GLY A 1 265 ? 3.347 -14.735 -9.249 1.00 98.25 265 GLY A CA 1
ATOM 1896 C C . GLY A 1 265 ? 4.838 -14.487 -8.987 1.00 98.25 265 GLY A C 1
ATOM 1897 O O . GLY A 1 265 ? 5.316 -13.363 -9.165 1.00 98.25 265 GLY A O 1
ATOM 1898 N N . PRO A 1 266 ? 5.604 -15.541 -8.647 1.00 98.25 266 PRO A N 1
ATOM 1899 C CA . PRO A 1 266 ? 7.046 -15.435 -8.417 1.00 98.25 266 PRO A CA 1
ATOM 1900 C C . PRO A 1 266 ? 7.824 -14.785 -9.568 1.00 98.25 266 PRO A C 1
ATOM 1902 O O . PRO A 1 266 ? 8.746 -14.021 -9.312 1.00 98.25 266 PRO A O 1
ATOM 1905 N N . GLY A 1 267 ? 7.434 -15.032 -10.826 1.00 97.88 267 GLY A N 1
ATOM 1906 C CA . GLY A 1 267 ? 8.065 -14.406 -11.995 1.00 97.88 267 GLY A CA 1
ATOM 1907 C C . GLY A 1 267 ? 7.844 -12.890 -12.052 1.00 97.88 267 GLY A C 1
ATOM 1908 O O . GLY A 1 267 ? 8.806 -12.131 -12.087 1.00 97.88 267 GLY A O 1
ATOM 1909 N N . THR A 1 268 ? 6.585 -12.441 -11.989 1.00 98.44 268 THR A N 1
ATOM 1910 C CA . THR A 1 268 ? 6.226 -11.010 -11.968 1.00 98.44 268 THR A CA 1
ATOM 1911 C C . THR A 1 268 ? 6.871 -10.285 -10.787 1.00 98.44 268 THR A C 1
ATOM 1913 O O . THR A 1 268 ? 7.453 -9.219 -10.967 1.00 98.44 268 THR A O 1
ATOM 1916 N N . PHE A 1 269 ? 6.815 -10.873 -9.590 1.00 98.62 269 PHE A N 1
ATOM 1917 C CA . PHE A 1 269 ? 7.420 -10.276 -8.402 1.00 98.62 269 PHE A CA 1
ATOM 1918 C C . PHE A 1 269 ? 8.955 -10.273 -8.461 1.00 98.62 269 PHE A C 1
ATOM 1920 O O . PHE A 1 269 ? 9.581 -9.312 -8.025 1.00 98.62 269 PHE A O 1
ATOM 1927 N N . GLY A 1 270 ? 9.572 -11.306 -9.043 1.00 98.25 270 GLY A N 1
ATOM 1928 C CA . GLY A 1 270 ? 11.018 -11.365 -9.257 1.00 98.25 270 GLY A CA 1
ATOM 1929 C C . GLY A 1 270 ? 11.531 -10.209 -10.117 1.00 98.25 270 GLY A C 1
ATOM 1930 O O . GLY A 1 270 ? 12.497 -9.558 -9.725 1.00 98.25 270 GLY A O 1
ATOM 1931 N N . VAL A 1 271 ? 10.840 -9.907 -11.224 1.00 98.12 271 VAL A N 1
ATOM 1932 C CA . VAL A 1 271 ? 11.164 -8.754 -12.085 1.00 98.12 271 VAL A CA 1
ATOM 1933 C C . VAL A 1 271 ? 10.940 -7.435 -11.347 1.00 98.12 271 VAL A C 1
ATOM 1935 O O . VAL A 1 271 ? 11.800 -6.558 -11.386 1.00 98.12 271 VAL A O 1
ATOM 1938 N N . PHE A 1 272 ? 9.827 -7.305 -10.614 1.00 98.44 272 PHE A N 1
ATOM 1939 C CA . PHE A 1 272 ? 9.570 -6.110 -9.808 1.00 98.44 272 PHE A CA 1
ATOM 1940 C C . PHE A 1 272 ? 10.704 -5.856 -8.807 1.00 98.44 272 PHE A C 1
ATOM 1942 O O . PHE A 1 272 ? 11.229 -4.748 -8.740 1.00 98.44 272 PHE A O 1
ATOM 1949 N N . ARG A 1 273 ? 11.118 -6.889 -8.065 1.00 98.31 273 ARG A N 1
ATOM 1950 C CA . ARG A 1 273 ? 12.216 -6.817 -7.094 1.00 98.31 273 ARG A CA 1
ATOM 1951 C C . ARG A 1 273 ? 13.539 -6.421 -7.746 1.00 98.31 273 ARG A C 1
ATOM 1953 O O . ARG A 1 273 ? 14.265 -5.603 -7.185 1.00 98.31 273 ARG A O 1
ATOM 1960 N N . GLU A 1 274 ? 13.857 -6.992 -8.907 1.00 97.56 274 GLU A N 1
ATOM 1961 C CA . GLU A 1 274 ? 15.058 -6.634 -9.670 1.00 97.56 274 GLU A CA 1
ATOM 1962 C C . GLU A 1 274 ? 15.058 -5.139 -10.010 1.00 97.56 274 GLU A C 1
ATOM 1964 O O . GLU A 1 274 ? 16.032 -4.442 -9.734 1.00 97.56 274 GLU A O 1
ATOM 1969 N N . PHE A 1 275 ? 13.940 -4.618 -10.525 1.00 97.00 275 PHE A N 1
ATOM 1970 C CA . PHE A 1 275 ? 13.828 -3.203 -10.885 1.00 97.00 275 PHE A CA 1
ATOM 1971 C C . PHE A 1 275 ? 13.821 -2.289 -9.660 1.00 97.00 275 PHE A C 1
ATOM 1973 O O . PHE A 1 275 ? 14.410 -1.217 -9.700 1.00 97.00 275 PHE A O 1
ATOM 1980 N N . ALA A 1 276 ? 13.175 -2.699 -8.568 1.00 96.31 276 ALA A N 1
ATOM 1981 C CA . ALA A 1 276 ? 13.141 -1.948 -7.317 1.00 96.31 276 ALA A CA 1
ATOM 1982 C C . ALA A 1 276 ? 14.534 -1.824 -6.672 1.00 96.31 276 ALA A C 1
ATOM 1984 O O . ALA A 1 276 ? 14.882 -0.772 -6.124 1.00 96.31 276 ALA A O 1
ATOM 1985 N N . SER A 1 277 ? 15.340 -2.884 -6.755 1.00 94.62 277 SER A N 1
ATOM 1986 C CA . SER A 1 277 ? 16.670 -2.937 -6.140 1.00 94.62 277 SER A CA 1
ATOM 1987 C C . SER A 1 277 ? 17.740 -2.222 -6.970 1.00 94.62 277 SER A C 1
ATOM 1989 O O . SER A 1 277 ? 18.681 -1.680 -6.395 1.00 94.62 277 SER A O 1
ATOM 1991 N N . ASP A 1 278 ? 17.597 -2.175 -8.298 1.00 94.50 278 ASP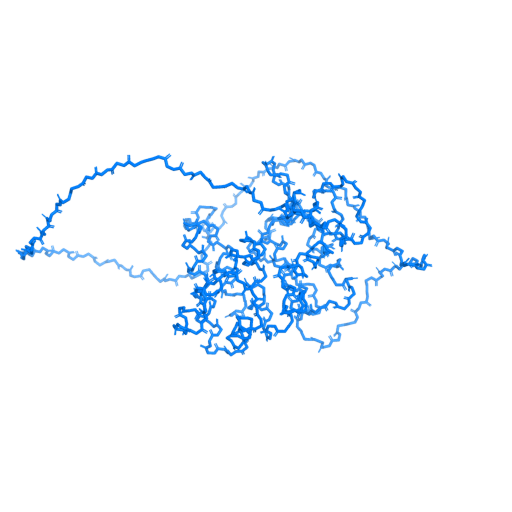 A N 1
ATOM 1992 C CA . ASP A 1 278 ? 18.530 -1.499 -9.206 1.00 94.50 278 ASP A CA 1
ATOM 1993 C C . ASP A 1 278 ? 18.182 -0.003 -9.367 1.00 94.50 278 ASP A C 1
ATOM 1995 O O . ASP A 1 278 ? 17.162 0.323 -9.980 1.00 94.50 278 ASP A O 1
ATOM 1999 N N . PRO A 1 279 ? 19.021 0.941 -8.889 1.00 91.50 279 PRO A N 1
ATOM 2000 C CA . PRO A 1 279 ? 18.767 2.373 -9.046 1.00 91.50 279 PRO A CA 1
ATOM 2001 C C . PRO A 1 279 ? 18.556 2.822 -10.499 1.00 91.50 279 PRO A C 1
ATOM 2003 O O . PRO A 1 279 ? 17.758 3.728 -10.732 1.00 91.50 279 PRO A O 1
ATOM 2006 N N . ALA A 1 280 ? 19.216 2.186 -11.476 1.00 94.25 280 ALA A N 1
ATOM 2007 C CA . ALA A 1 280 ? 19.089 2.549 -12.888 1.00 94.25 280 ALA A CA 1
ATOM 2008 C C . ALA A 1 280 ? 17.717 2.179 -13.477 1.00 94.25 280 ALA A C 1
ATOM 2010 O O . ALA A 1 280 ? 17.283 2.776 -14.462 1.00 94.25 280 ALA A O 1
ATOM 2011 N N . ARG A 1 281 ? 17.023 1.207 -12.873 1.00 95.62 281 ARG A N 1
ATOM 2012 C CA . ARG A 1 281 ? 15.698 0.738 -13.309 1.00 95.62 281 ARG A CA 1
ATOM 2013 C C . ARG A 1 281 ? 14.569 1.200 -12.399 1.00 95.62 281 ARG A C 1
ATOM 2015 O O . ARG A 1 281 ? 13.443 1.348 -12.874 1.00 95.62 281 ARG A O 1
ATOM 2022 N N . ARG A 1 282 ? 14.858 1.484 -11.126 1.00 95.12 282 ARG A N 1
ATOM 2023 C CA . ARG A 1 282 ? 13.865 1.924 -10.140 1.00 95.12 282 ARG A CA 1
ATOM 2024 C C . ARG A 1 282 ? 13.181 3.219 -10.562 1.00 95.12 282 ARG A C 1
ATOM 2026 O O . ARG A 1 282 ? 11.955 3.253 -10.591 1.00 95.12 282 ARG A O 1
ATOM 2033 N N . GLY A 1 283 ? 13.946 4.249 -10.928 1.00 93.62 283 GLY A N 1
ATOM 2034 C CA . GLY A 1 283 ? 13.389 5.527 -11.392 1.00 93.62 283 GLY A CA 1
ATOM 2035 C C . GLY A 1 283 ? 12.425 5.346 -12.577 1.00 93.62 283 GLY A C 1
ATOM 2036 O O . GLY A 1 283 ? 11.250 5.699 -12.460 1.00 93.62 283 GLY A O 1
ATOM 2037 N N . PRO A 1 284 ? 12.857 4.707 -13.685 1.00 95.88 284 PRO A N 1
ATOM 2038 C CA . PRO A 1 284 ? 11.979 4.375 -14.810 1.00 95.88 284 PRO A CA 1
ATOM 2039 C C . PRO A 1 284 ? 10.738 3.550 -14.437 1.00 95.88 284 PRO A C 1
ATOM 2041 O O . PRO A 1 284 ? 9.659 3.800 -14.975 1.00 95.88 284 PRO A O 1
ATOM 2044 N N . LEU A 1 285 ? 10.853 2.592 -13.510 1.00 96.62 285 LEU A N 1
ATOM 2045 C CA . LEU A 1 285 ? 9.711 1.813 -13.023 1.00 96.62 285 LEU A CA 1
ATOM 2046 C C . LEU A 1 285 ? 8.689 2.699 -12.302 1.00 96.62 285 LEU A C 1
ATOM 2048 O O . LEU A 1 285 ? 7.497 2.625 -12.608 1.00 96.62 285 LEU A O 1
ATOM 2052 N N . LEU A 1 286 ? 9.135 3.529 -11.357 1.00 96.06 286 LEU A N 1
ATOM 2053 C CA . LEU A 1 286 ? 8.254 4.417 -10.594 1.00 96.06 286 LEU A CA 1
ATOM 2054 C C . LEU A 1 286 ? 7.610 5.474 -11.500 1.00 96.06 286 LEU A C 1
ATOM 2056 O O . LEU A 1 286 ? 6.413 5.741 -11.376 1.00 96.06 286 LEU A O 1
ATOM 2060 N N . GLU A 1 287 ? 8.356 5.991 -12.478 1.00 95.69 287 GLU A N 1
ATOM 2061 C CA . GLU A 1 287 ? 7.840 6.866 -13.533 1.00 95.69 287 GLU A CA 1
ATOM 2062 C C . GLU A 1 287 ? 6.733 6.189 -14.347 1.00 95.69 287 GLU A C 1
ATOM 2064 O O . GLU A 1 287 ? 5.644 6.739 -14.547 1.00 95.69 287 GLU A O 1
ATOM 2069 N N . ALA A 1 288 ? 7.000 4.978 -14.838 1.00 97.25 288 ALA A N 1
ATOM 2070 C CA . ALA A 1 288 ? 6.051 4.223 -15.639 1.00 97.25 288 ALA A CA 1
ATOM 2071 C C . ALA A 1 288 ? 4.783 3.910 -14.838 1.00 97.25 288 ALA A C 1
ATOM 2073 O O . ALA A 1 288 ? 3.674 4.071 -15.358 1.00 97.25 288 ALA A O 1
ATOM 2074 N N . LEU A 1 289 ? 4.935 3.526 -13.568 1.00 97.56 289 LEU A N 1
ATOM 2075 C CA . LEU A 1 289 ? 3.829 3.228 -12.667 1.00 97.56 289 LEU A CA 1
ATOM 2076 C C . LEU A 1 289 ? 2.973 4.465 -12.387 1.00 97.56 289 LEU A C 1
ATOM 2078 O O . LEU A 1 289 ? 1.747 4.390 -12.494 1.00 97.56 289 LEU A O 1
ATOM 2082 N N . TYR A 1 290 ? 3.600 5.609 -12.106 1.00 96.12 290 TYR A N 1
ATOM 2083 C CA . TYR A 1 290 ? 2.913 6.894 -11.977 1.00 96.12 290 TYR A CA 1
ATOM 2084 C C . TYR A 1 290 ? 2.073 7.200 -13.226 1.00 96.12 290 TYR A C 1
ATOM 2086 O O . TYR A 1 290 ? 0.873 7.460 -13.116 1.00 96.12 290 TYR A O 1
ATOM 2094 N N . ASN A 1 291 ? 2.656 7.082 -14.423 1.00 96.56 291 ASN A N 1
ATOM 2095 C CA . ASN A 1 291 ? 1.959 7.381 -15.675 1.00 96.56 291 ASN A CA 1
ATOM 2096 C C . ASN A 1 291 ? 0.794 6.412 -15.947 1.00 96.56 291 ASN A C 1
ATOM 2098 O O . ASN A 1 291 ? -0.275 6.828 -16.402 1.00 96.56 291 ASN A O 1
ATOM 2102 N N . VAL A 1 292 ? 0.968 5.122 -15.645 1.00 97.06 292 VAL A N 1
ATOM 2103 C CA . VAL A 1 292 ? -0.095 4.109 -15.759 1.00 97.06 292 VAL A CA 1
ATOM 2104 C C . VAL A 1 292 ? -1.248 4.412 -14.792 1.00 97.06 292 VAL A C 1
ATOM 2106 O O . VAL A 1 292 ? -2.406 4.440 -15.211 1.00 97.06 292 VAL A O 1
ATOM 2109 N N . ARG A 1 293 ? -0.954 4.714 -13.521 1.00 96.62 293 ARG A N 1
ATOM 2110 C CA . ARG A 1 293 ? -1.969 5.074 -12.514 1.00 96.62 293 ARG A CA 1
ATOM 2111 C C . ARG A 1 293 ? -2.704 6.362 -12.869 1.00 96.62 293 ARG A C 1
ATOM 2113 O O . ARG A 1 293 ? -3.929 6.414 -12.772 1.00 96.62 293 ARG A O 1
ATOM 2120 N N . LYS A 1 294 ? -1.972 7.385 -13.314 1.00 94.50 294 LYS A N 1
ATOM 2121 C CA . LYS A 1 294 ? -2.529 8.670 -13.747 1.00 94.50 294 LYS A CA 1
ATOM 2122 C C . LYS A 1 294 ? -3.522 8.493 -14.889 1.00 94.50 294 LYS A C 1
ATOM 2124 O O . LYS A 1 294 ? -4.615 9.054 -14.832 1.00 94.50 294 LYS A O 1
ATOM 2129 N N . SER A 1 295 ? -3.169 7.684 -15.888 1.00 94.75 295 SER A N 1
ATOM 2130 C CA . SER A 1 295 ? -4.067 7.349 -16.996 1.00 94.75 295 SER A CA 1
ATOM 2131 C C . SER A 1 295 ? -5.330 6.636 -16.496 1.00 94.75 295 SER A C 1
ATOM 2133 O O . SER A 1 295 ? -6.437 7.080 -16.798 1.00 94.75 295 SER A O 1
ATOM 2135 N N . GLN A 1 296 ? -5.179 5.621 -15.635 1.00 95.06 296 GLN A N 1
ATOM 2136 C CA . GLN A 1 296 ? -6.299 4.864 -15.060 1.00 95.06 296 GLN A CA 1
ATOM 2137 C C . GLN A 1 296 ? -7.257 5.730 -14.223 1.00 95.06 296 GLN A C 1
ATOM 2139 O O . GLN A 1 296 ? -8.459 5.475 -14.176 1.00 95.06 296 GLN A O 1
ATOM 2144 N N . LEU A 1 297 ? -6.734 6.750 -13.541 1.00 92.81 297 LEU A N 1
ATOM 2145 C CA . LEU A 1 297 ? -7.515 7.661 -12.701 1.00 92.81 297 LEU A CA 1
ATOM 2146 C C . LEU A 1 297 ? -8.015 8.904 -13.447 1.00 92.81 297 LEU A C 1
ATOM 2148 O O . LEU A 1 297 ? -8.682 9.742 -12.830 1.00 92.81 297 LEU A O 1
ATOM 2152 N N . SER A 1 298 ? -7.713 9.025 -14.744 1.00 92.44 298 SER A N 1
ATOM 2153 C CA . SER A 1 298 ? -7.993 10.211 -15.564 1.00 92.44 298 SER A CA 1
ATOM 2154 C C . SER A 1 298 ? -7.436 11.498 -14.937 1.00 92.44 298 SER A C 1
ATOM 2156 O O . SER A 1 298 ? -8.104 12.526 -14.902 1.00 92.44 298 SER A O 1
ATOM 2158 N N . GLY A 1 299 ? -6.227 11.425 -14.371 1.00 81.56 299 GLY A N 1
ATOM 2159 C CA . GLY A 1 299 ? -5.560 12.555 -13.715 1.00 81.56 299 GLY A CA 1
ATOM 2160 C C . GLY A 1 299 ? -6.017 12.861 -12.284 1.00 81.56 299 GLY A C 1
ATOM 2161 O O . GLY A 1 299 ? -5.485 13.779 -11.667 1.00 81.56 299 GLY A O 1
ATOM 2162 N N . ARG A 1 300 ? -6.976 12.113 -11.721 1.00 86.88 300 ARG A N 1
ATOM 2163 C CA . ARG A 1 300 ? -7.362 12.275 -10.309 1.00 86.88 300 ARG A CA 1
ATOM 2164 C C . ARG A 1 300 ? -6.256 11.787 -9.372 1.00 86.88 300 ARG A C 1
ATOM 2166 O O . ARG A 1 300 ? -5.508 10.870 -9.707 1.00 86.88 300 ARG A O 1
ATOM 2173 N N . GLU A 1 301 ? -6.225 12.369 -8.173 1.00 87.88 301 GLU A N 1
ATOM 2174 C CA . GLU A 1 301 ? -5.254 12.052 -7.114 1.00 87.88 301 GLU A CA 1
ATOM 2175 C C . GLU A 1 301 ? -3.792 12.225 -7.538 1.00 87.88 301 GLU A C 1
ATOM 2177 O O . GLU A 1 301 ? -2.922 11.421 -7.196 1.00 87.88 301 GLU A O 1
ATOM 2182 N N . GLU A 1 302 ? -3.529 13.292 -8.290 1.00 88.75 302 GLU A N 1
ATOM 2183 C CA . GLU A 1 302 ? -2.186 13.654 -8.727 1.00 88.75 302 GLU A CA 1
ATOM 2184 C C . GLU A 1 302 ? -1.204 13.726 -7.550 1.00 88.75 302 GLU A C 1
ATOM 2186 O O . GLU A 1 302 ? -0.142 13.122 -7.634 1.00 88.75 302 GLU A O 1
ATOM 2191 N N . ASP A 1 303 ? -1.582 14.351 -6.431 1.00 87.88 303 ASP A N 1
ATOM 2192 C CA . ASP A 1 303 ? -0.714 14.489 -5.253 1.00 87.88 303 ASP A CA 1
ATOM 2193 C C . ASP A 1 303 ? -0.267 13.129 -4.693 1.00 87.88 303 ASP A C 1
ATOM 2195 O O . ASP A 1 303 ? 0.915 12.930 -4.417 1.00 87.88 303 ASP A O 1
ATOM 2199 N N . ARG A 1 304 ? -1.186 12.151 -4.602 1.00 91.94 304 ARG A N 1
ATOM 2200 C CA . ARG A 1 304 ? -0.866 10.774 -4.180 1.00 91.94 304 ARG A CA 1
ATOM 2201 C C . ARG A 1 304 ? 0.053 10.108 -5.199 1.00 91.94 304 ARG A C 1
ATOM 2203 O O . ARG A 1 304 ? 1.053 9.508 -4.823 1.00 91.94 304 ARG A O 1
ATOM 2210 N N . ASN A 1 305 ? -0.268 10.203 -6.489 1.00 88.94 305 ASN A N 1
ATOM 2211 C CA . ASN A 1 305 ? 0.539 9.567 -7.532 1.00 88.94 305 ASN A CA 1
ATOM 2212 C C . ASN A 1 305 ? 1.958 10.162 -7.600 1.00 88.94 305 ASN A C 1
ATOM 2214 O O . ASN A 1 305 ? 2.916 9.412 -7.760 1.00 88.94 305 ASN A O 1
ATOM 2218 N N . GLN A 1 306 ? 2.103 11.481 -7.450 1.00 88.12 306 GLN A N 1
ATOM 2219 C CA . GLN A 1 306 ? 3.400 12.163 -7.397 1.00 88.12 306 GLN A CA 1
ATOM 2220 C C . GLN A 1 306 ? 4.179 11.801 -6.133 1.00 88.12 306 GLN A C 1
ATOM 2222 O O . GLN A 1 306 ? 5.388 11.595 -6.203 1.00 88.12 306 GLN A O 1
ATOM 2227 N N . HIS A 1 307 ? 3.498 11.669 -4.991 1.00 90.56 307 HIS A N 1
ATOM 2228 C CA . HIS A 1 307 ? 4.123 11.239 -3.741 1.00 90.56 307 HIS A CA 1
ATOM 2229 C C . HIS A 1 307 ? 4.816 9.881 -3.899 1.00 90.56 307 HIS A C 1
ATOM 2231 O O . HIS A 1 307 ? 6.023 9.788 -3.701 1.00 90.56 307 HIS A O 1
ATOM 2237 N N . PHE A 1 308 ? 4.101 8.855 -4.375 1.00 89.56 308 PHE A N 1
ATOM 2238 C CA . PHE A 1 308 ? 4.673 7.512 -4.567 1.00 89.56 308 PHE A CA 1
ATOM 2239 C C . PHE A 1 308 ? 5.686 7.407 -5.721 1.00 89.56 308 PHE A C 1
ATOM 2241 O O . PHE A 1 308 ? 6.421 6.424 -5.789 1.00 89.56 308 PHE A O 1
ATOM 2248 N N . ARG A 1 309 ? 5.753 8.405 -6.612 1.00 88.25 309 ARG A N 1
ATOM 2249 C CA . ARG A 1 309 ? 6.784 8.502 -7.658 1.00 88.25 309 ARG A CA 1
ATOM 2250 C C . ARG A 1 309 ? 8.141 8.922 -7.091 1.00 88.25 309 ARG A C 1
ATOM 2252 O O . ARG A 1 309 ? 9.156 8.407 -7.537 1.00 88.25 309 ARG A O 1
ATOM 2259 N N . TYR A 1 310 ? 8.145 9.837 -6.120 1.00 80.94 310 TYR A N 1
ATOM 2260 C CA . TYR A 1 310 ? 9.350 10.508 -5.615 1.00 80.94 310 TYR A CA 1
ATOM 2261 C C . TYR A 1 310 ? 9.582 10.313 -4.117 1.00 80.94 310 TYR A C 1
ATOM 2263 O O . TYR A 1 310 ? 10.228 11.156 -3.488 1.00 80.94 310 TYR A O 1
ATOM 2271 N N . LEU A 1 311 ? 9.045 9.240 -3.531 1.00 76.19 311 LEU A N 1
ATOM 2272 C CA . LEU A 1 311 ? 9.274 8.877 -2.134 1.00 76.19 311 LEU A CA 1
ATOM 2273 C C . LEU A 1 311 ? 10.791 8.895 -1.832 1.00 76.19 311 LEU A C 1
ATOM 2275 O O . LEU A 1 311 ? 11.516 7.968 -2.171 1.00 76.19 311 LEU A O 1
ATOM 2279 N N . ARG A 1 312 ? 11.248 10.014 -1.247 1.00 60.66 312 ARG A N 1
ATOM 2280 C CA . ARG A 1 312 ? 12.633 10.354 -0.870 1.00 60.66 312 ARG A CA 1
ATOM 2281 C C . ARG A 1 312 ? 13.729 10.101 -1.924 1.00 60.66 312 ARG A C 1
ATOM 2283 O O . ARG A 1 312 ? 14.818 9.648 -1.591 1.00 60.66 312 ARG A O 1
ATOM 2290 N N . GLU A 1 313 ? 13.513 10.550 -3.161 1.00 45.00 313 GLU A N 1
ATOM 2291 C CA . GLU A 1 313 ? 14.630 10.961 -4.048 1.00 45.00 313 GLU A CA 1
ATOM 2292 C C . GLU A 1 313 ? 15.078 12.423 -3.791 1.00 45.00 313 GLU A C 1
ATOM 2294 O O . GLU A 1 313 ? 15.645 13.073 -4.667 1.00 45.00 313 GLU A O 1
ATOM 2299 N N . ARG A 1 314 ? 14.812 12.958 -2.589 1.00 38.56 314 ARG A N 1
ATOM 2300 C CA . ARG A 1 314 ? 15.321 14.253 -2.113 1.00 38.56 314 ARG A CA 1
ATOM 2301 C C . ARG A 1 314 ? 16.396 14.047 -1.062 1.00 38.56 314 ARG A C 1
ATOM 2303 O O . ARG A 1 314 ? 16.145 13.214 -0.162 1.00 38.56 314 ARG A O 1
#

Sequence (314 aa):
MQFPNPFAMLAPRHPDAEGSGGDLSYTVGTDDDLGDGGGGGSGGHYNPEQPRDWHGRWTAGPDGRGGDADLLTPVADGPGSYSDSNGRLVLIIGGMDKGTGNGLDAIADVPAWKASVFAGQPGAWQGFNTAVTGLPEPGDAEAFSYGEIFAAEGGVAVDRKTFASSGIMPATLDALRGRIPGLGGGIAPANLTYGQRAAFYRAYFDDALRSVGGHRALEAAGNPFAASALADTLFRFGASGGTRLLQSAMDKVMPGGVGIDGRMGPGTFGVFREFASDPARRGPLLEALYNVRKSQLSGREEDRNQHFRYLRER

Secondary structure (DSSP, 8-state):
--PPP------------------------------------------TT--B-TTSPBPP------------------S-PEE-TT--EE---S-------SS-SS-PPPPGGGHHHHHTSTTHHHHHHHHHHTSSS--HHHHHHHHHHHHHTTTT-B-TTT--BTTB-HHHHHHHGGGSTT--TT--GGG--HHHHHHHHHHHHHHHTGGGTTTHHHHHTS-HHHHHHHHHHHHHH-HHHHHHHHHHHHHHHSTTSS--SS---HHHHHHHHHHHH-HHHHHHHHHHHHHHHHHHTTTTTHHHHHHHHSTT--

Radius of gyration: 24.59 Å; chains: 1; bounding box: 49×78×79 Å